Protein AF-A0A117KY44-F1 (afdb_monomer)

Structure (mmCIF, N/CA/C/O backbone):
data_AF-A0A117KY44-F1
#
_entry.id   AF-A0A117KY44-F1
#
loop_
_atom_site.group_PDB
_atom_site.id
_atom_site.type_symbol
_atom_site.label_atom_id
_atom_site.label_alt_id
_atom_site.label_comp_id
_atom_site.label_asym_id
_atom_site.label_entity_id
_atom_site.label_seq_id
_atom_site.pdbx_PDB_ins_code
_atom_site.Cartn_x
_atom_site.Cartn_y
_atom_site.Cartn_z
_atom_site.occupancy
_atom_site.B_iso_or_equiv
_atom_site.auth_seq_id
_atom_site.auth_comp_id
_atom_site.auth_asym_id
_atom_site.auth_atom_id
_atom_site.pdbx_PDB_model_num
ATOM 1 N N . MET A 1 1 ? 24.639 3.655 -3.003 1.00 47.03 1 MET A N 1
ATOM 2 C CA . MET A 1 1 ? 24.615 2.178 -3.002 1.00 47.03 1 MET A CA 1
ATOM 3 C C . MET A 1 1 ? 23.186 1.784 -3.297 1.00 47.03 1 MET A C 1
ATOM 5 O O . MET A 1 1 ? 22.311 2.396 -2.697 1.00 47.03 1 MET A O 1
ATOM 9 N N . GLU A 1 2 ? 22.939 0.865 -4.227 1.00 56.50 2 GLU A N 1
ATOM 10 C CA . GLU A 1 2 ? 21.583 0.330 -4.393 1.00 56.50 2 GLU A CA 1
ATOM 11 C C . GLU A 1 2 ? 21.300 -0.649 -3.240 1.00 56.50 2 GLU A C 1
ATOM 13 O O . GLU A 1 2 ? 22.146 -1.510 -2.981 1.00 56.50 2 GLU A O 1
ATOM 18 N N . PRO A 1 3 ? 20.184 -0.500 -2.504 1.00 66.62 3 PRO A N 1
ATOM 19 C CA . PRO A 1 3 ? 19.824 -1.422 -1.431 1.00 66.62 3 PRO A CA 1
ATOM 20 C C . PRO A 1 3 ? 19.467 -2.798 -2.006 1.00 66.62 3 PRO A C 1
ATOM 22 O O . PRO A 1 3 ? 18.830 -2.906 -3.055 1.00 66.62 3 PRO A O 1
ATOM 25 N N . GLY A 1 4 ? 19.865 -3.869 -1.318 1.00 83.19 4 GLY A N 1
ATOM 26 C CA . GLY A 1 4 ? 19.580 -5.226 -1.785 1.00 83.19 4 GLY A CA 1
ATOM 27 C C . GLY A 1 4 ? 18.085 -5.548 -1.696 1.00 83.19 4 GLY A C 1
ATOM 28 O O . GLY A 1 4 ? 17.456 -5.254 -0.684 1.00 83.19 4 GLY A O 1
ATOM 29 N N . LEU A 1 5 ? 17.511 -6.225 -2.698 1.00 87.38 5 LEU A N 1
ATOM 30 C CA . LEU A 1 5 ? 16.075 -6.567 -2.707 1.00 87.38 5 LEU A CA 1
ATOM 31 C C . LEU A 1 5 ? 15.620 -7.274 -1.415 1.00 87.38 5 LEU A C 1
ATOM 33 O O . LEU A 1 5 ? 14.616 -6.894 -0.827 1.00 87.38 5 LEU A O 1
ATOM 37 N N . LYS A 1 6 ? 16.417 -8.226 -0.905 1.00 90.00 6 LYS A N 1
ATOM 38 C CA . LYS A 1 6 ? 16.145 -8.921 0.369 1.00 90.00 6 LYS A CA 1
ATOM 39 C C . LYS A 1 6 ? 16.150 -7.993 1.588 1.00 90.00 6 LYS A C 1
ATOM 41 O O . LYS A 1 6 ? 15.456 -8.276 2.562 1.00 90.00 6 LYS A O 1
ATOM 46 N N . GLU A 1 7 ? 16.948 -6.930 1.556 1.00 90.50 7 GLU A N 1
ATOM 47 C CA . GLU A 1 7 ? 17.013 -5.921 2.613 1.00 90.50 7 GLU A CA 1
ATOM 48 C C . GLU A 1 7 ? 15.749 -5.057 2.590 1.00 90.50 7 GLU A C 1
ATOM 50 O O . GLU A 1 7 ? 15.116 -4.898 3.631 1.00 90.50 7 GLU A O 1
ATOM 55 N N . ILE A 1 8 ? 15.316 -4.612 1.401 1.00 91.44 8 ILE A N 1
ATOM 56 C CA . ILE A 1 8 ? 14.034 -3.916 1.201 1.00 91.44 8 ILE A CA 1
ATOM 57 C C . ILE A 1 8 ? 12.883 -4.772 1.744 1.00 91.44 8 ILE A C 1
ATOM 59 O O . ILE A 1 8 ? 12.105 -4.279 2.559 1.00 91.44 8 ILE A O 1
ATOM 63 N N . THR A 1 9 ? 12.805 -6.060 1.379 1.00 94.25 9 THR A N 1
ATOM 64 C CA . THR A 1 9 ? 11.768 -6.985 1.876 1.00 94.25 9 THR A CA 1
ATOM 65 C C . THR A 1 9 ? 11.724 -7.029 3.410 1.00 94.25 9 THR A C 1
ATOM 67 O O . THR A 1 9 ? 10.647 -6.950 4.004 1.00 94.25 9 THR A O 1
ATOM 70 N N . HIS A 1 10 ? 12.884 -7.116 4.076 1.00 94.00 10 HIS A N 1
ATOM 71 C CA . HIS A 1 10 ? 12.958 -7.144 5.542 1.00 94.00 10 HIS A CA 1
ATOM 72 C C . HIS A 1 10 ? 12.595 -5.799 6.181 1.00 94.00 10 HIS A C 1
ATOM 74 O O . HIS A 1 10 ? 11.832 -5.785 7.147 1.00 94.00 10 HIS A O 1
ATOM 80 N N . GLN A 1 11 ? 13.095 -4.682 5.640 1.00 93.88 11 GLN A N 1
ATOM 81 C CA . GLN A 1 11 ? 12.781 -3.333 6.123 1.00 93.88 11 GLN A CA 1
ATOM 82 C C . GLN A 1 11 ? 11.280 -3.046 6.011 1.00 93.88 11 GLN A C 1
ATOM 84 O O . GLN A 1 11 ? 10.662 -2.649 6.996 1.00 93.88 11 GLN A O 1
ATOM 89 N N . VAL A 1 12 ? 10.679 -3.321 4.848 1.00 95.62 12 VAL A N 1
ATOM 90 C CA . VAL A 1 12 ? 9.238 -3.159 4.598 1.00 95.62 12 VAL A CA 1
ATOM 91 C C . VAL A 1 12 ? 8.413 -4.030 5.546 1.00 95.62 12 VAL A C 1
ATOM 93 O O . VAL A 1 12 ? 7.453 -3.540 6.135 1.00 95.62 12 VAL A O 1
ATOM 96 N N . ALA A 1 13 ? 8.796 -5.295 5.752 1.00 96.00 13 ALA A N 1
ATOM 97 C CA . ALA A 1 13 ? 8.089 -6.180 6.676 1.00 96.00 13 ALA A CA 1
ATOM 98 C C . ALA A 1 13 ? 8.195 -5.716 8.142 1.00 96.00 13 ALA A C 1
ATOM 100 O O . ALA A 1 13 ? 7.232 -5.847 8.895 1.00 96.00 13 ALA A O 1
ATOM 101 N N . GLY A 1 14 ? 9.349 -5.190 8.570 1.00 95.75 14 GLY A N 1
ATOM 102 C CA . GLY A 1 14 ? 9.534 -4.616 9.909 1.00 95.75 14 GLY A CA 1
ATOM 103 C C . GLY A 1 14 ? 8.664 -3.376 10.122 1.00 95.75 14 GLY A C 1
ATOM 104 O O . GLY A 1 14 ? 7.847 -3.347 11.037 1.00 95.75 14 GLY A O 1
ATOM 105 N N . VAL A 1 15 ? 8.760 -2.418 9.199 1.00 96.00 15 VAL A N 1
ATOM 106 C CA . VAL A 1 15 ? 7.936 -1.199 9.137 1.00 96.00 15 VAL A CA 1
ATOM 107 C C . VAL A 1 15 ? 6.436 -1.502 9.161 1.00 96.00 15 VAL A C 1
ATOM 109 O O . VAL A 1 15 ? 5.671 -0.832 9.855 1.00 96.00 15 VAL A O 1
ATOM 112 N N . ALA A 1 16 ? 5.997 -2.506 8.399 1.00 96.12 16 ALA A N 1
ATOM 113 C CA . ALA A 1 16 ? 4.594 -2.885 8.338 1.00 96.12 16 ALA A CA 1
ATOM 114 C C . ALA A 1 16 ? 4.110 -3.476 9.672 1.00 96.12 16 ALA A C 1
ATOM 116 O O . ALA A 1 16 ? 3.030 -3.100 10.122 1.00 96.12 16 ALA A O 1
ATOM 117 N N . ARG A 1 17 ? 4.904 -4.328 10.341 1.00 95.94 17 ARG A N 1
ATOM 118 C CA . ARG A 1 17 ? 4.582 -4.822 11.695 1.00 95.94 17 ARG A CA 1
ATOM 119 C C . ARG A 1 17 ? 4.490 -3.686 12.706 1.00 95.94 17 ARG A C 1
ATOM 121 O O . ARG A 1 17 ? 3.468 -3.569 13.372 1.00 95.94 17 ARG A O 1
ATOM 128 N N . GLU A 1 18 ? 5.498 -2.815 12.750 1.00 95.75 18 GLU A N 1
ATOM 129 C CA . GLU A 1 18 ? 5.538 -1.656 13.651 1.00 95.75 18 GLU A CA 1
ATOM 130 C C . GLU A 1 18 ? 4.279 -0.782 13.488 1.00 95.75 18 GLU A C 1
ATOM 132 O O . GLU A 1 18 ? 3.614 -0.435 14.465 1.00 95.75 18 GLU A O 1
ATOM 137 N N . LEU A 1 19 ? 3.879 -0.492 12.243 1.00 95.69 19 LEU A N 1
ATOM 138 C CA . LEU A 1 19 ? 2.642 0.236 11.963 1.00 95.69 19 LEU A CA 1
ATOM 139 C C . LEU A 1 19 ? 1.389 -0.525 12.427 1.00 95.69 19 LEU A C 1
ATOM 141 O O . LEU A 1 19 ? 0.490 0.092 12.995 1.00 95.69 19 LEU A O 1
ATOM 145 N N . LEU A 1 20 ? 1.298 -1.833 12.178 1.00 94.44 20 LEU A N 1
ATOM 146 C CA . LEU A 1 20 ? 0.133 -2.646 12.548 1.00 94.44 20 LEU A CA 1
ATOM 147 C C . LEU A 1 20 ? -0.041 -2.743 14.072 1.00 94.44 20 LEU A C 1
ATOM 149 O O . LEU A 1 20 ? -1.165 -2.604 14.565 1.00 94.44 20 LEU A O 1
ATOM 153 N N . GLU A 1 21 ? 1.063 -2.887 14.807 1.00 93.62 21 GLU A N 1
ATOM 154 C CA . GLU A 1 21 ? 1.111 -2.882 16.271 1.00 93.62 21 GLU A CA 1
ATOM 155 C C . GLU A 1 21 ? 0.703 -1.514 16.840 1.00 93.62 21 GLU A C 1
ATOM 157 O O . GLU A 1 21 ? -0.255 -1.421 17.612 1.00 93.62 21 GLU A O 1
ATOM 162 N N . VAL A 1 22 ? 1.349 -0.424 16.401 1.00 92.62 22 VAL A N 1
ATOM 163 C CA . VAL A 1 22 ? 1.058 0.949 16.870 1.00 92.62 22 VAL A CA 1
ATOM 164 C C . VAL A 1 22 ? -0.352 1.416 16.478 1.00 92.62 22 VAL A C 1
ATOM 166 O O . VAL A 1 22 ? -0.942 2.284 17.133 1.00 92.62 22 VAL A O 1
ATOM 169 N N . ALA A 1 23 ? -0.922 0.855 15.411 1.00 90.81 23 ALA A N 1
ATOM 170 C CA . ALA A 1 23 ? -2.292 1.125 14.996 1.00 90.81 23 ALA A CA 1
ATOM 171 C C . ALA A 1 23 ? -3.358 0.290 15.732 1.00 90.81 23 ALA A C 1
ATOM 173 O O . ALA A 1 23 ? -4.544 0.543 15.509 1.00 90.81 23 ALA A O 1
ATOM 174 N N . GLU A 1 24 ? -2.970 -0.655 16.600 1.00 91.44 24 GLU A N 1
ATOM 175 C CA . GLU A 1 24 ? -3.868 -1.626 17.251 1.00 91.44 24 GLU A CA 1
ATOM 176 C C . GLU A 1 24 ? -4.769 -2.349 16.208 1.00 91.44 24 GLU A C 1
ATOM 178 O O . GLU A 1 24 ? -5.972 -2.552 16.432 1.00 91.44 24 GLU A O 1
ATOM 183 N N . LEU A 1 25 ? -4.229 -2.672 15.017 1.00 91.00 25 LEU A N 1
ATOM 184 C CA . LEU A 1 25 ? -5.043 -3.157 13.895 1.00 91.00 25 LEU A CA 1
ATOM 185 C C . LEU A 1 25 ? -5.569 -4.576 14.156 1.00 91.00 25 LEU A C 1
ATOM 187 O O . LEU A 1 25 ? -4.822 -5.503 14.450 1.00 91.00 25 LEU A O 1
ATOM 191 N N . ARG A 1 26 ? -6.890 -4.742 14.040 1.00 91.38 26 ARG A N 1
ATOM 192 C CA . ARG A 1 26 ? -7.572 -6.030 14.240 1.00 91.38 26 ARG A CA 1
ATOM 193 C C . ARG A 1 26 ? -7.636 -6.839 12.936 1.00 91.38 26 ARG A C 1
ATOM 195 O O . ARG A 1 26 ? -7.708 -6.217 11.873 1.00 91.38 26 ARG A O 1
ATOM 202 N N . PRO A 1 27 ? -7.749 -8.177 13.009 1.00 95.25 27 PRO A N 1
ATOM 203 C CA . PRO A 1 27 ? -8.056 -9.019 11.856 1.00 95.25 27 PRO A CA 1
ATOM 204 C C . PRO A 1 27 ? -9.237 -8.501 11.020 1.00 95.25 27 PRO A C 1
ATOM 206 O O . PRO A 1 27 ? -10.193 -7.922 11.546 1.00 95.25 27 PRO A O 1
ATOM 209 N N . GLY A 1 28 ? -9.151 -8.681 9.702 1.00 94.19 28 GLY A N 1
ATOM 210 C CA . GLY A 1 28 ? -10.140 -8.222 8.723 1.00 94.19 28 GLY A CA 1
ATOM 211 C C . GLY A 1 28 ? -10.153 -6.709 8.467 1.00 94.19 28 GLY A C 1
ATOM 212 O O . GLY A 1 28 ? -11.000 -6.228 7.712 1.00 94.19 28 GLY A O 1
ATOM 213 N N . ARG A 1 29 ? -9.253 -5.920 9.072 1.00 96.19 29 ARG A N 1
ATOM 214 C CA . ARG A 1 29 ? -9.075 -4.488 8.759 1.00 96.19 29 ARG A CA 1
ATOM 215 C C . ARG A 1 29 ? -8.218 -4.306 7.506 1.00 96.19 29 ARG A C 1
ATOM 217 O O . ARG A 1 29 ? -7.427 -5.172 7.169 1.00 96.19 29 ARG A O 1
ATOM 224 N N . ILE A 1 30 ? -8.385 -3.173 6.824 1.00 97.19 30 ILE A N 1
ATOM 225 C CA . ILE A 1 30 ? -7.606 -2.815 5.624 1.00 97.19 30 ILE A CA 1
ATOM 226 C C . ILE A 1 30 ? -6.401 -1.929 5.979 1.00 97.19 30 ILE A C 1
ATOM 228 O O . ILE A 1 30 ? -6.585 -0.874 6.603 1.00 97.19 30 ILE A O 1
ATOM 232 N N . LEU A 1 31 ? -5.220 -2.331 5.503 1.00 97.69 31 LEU A N 1
ATOM 233 C CA . LEU A 1 31 ? -3.991 -1.543 5.378 1.00 97.69 31 LEU A CA 1
ATOM 234 C C . LEU A 1 31 ? -3.833 -1.095 3.913 1.00 97.69 31 LEU A C 1
ATOM 236 O O . LEU A 1 31 ? -3.744 -1.939 3.023 1.00 97.69 31 LEU A O 1
ATOM 240 N N . VAL A 1 32 ? 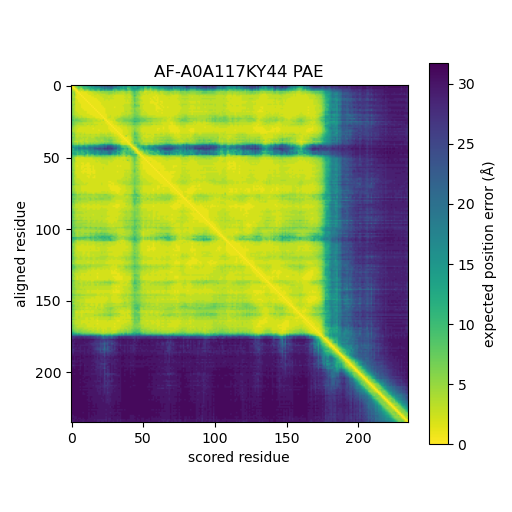-3.777 0.215 3.657 1.00 97.94 32 VAL A N 1
ATOM 241 C CA . VAL A 1 32 ? -3.487 0.755 2.313 1.00 97.94 32 VAL A CA 1
ATOM 242 C C . VAL A 1 32 ? -2.004 1.060 2.145 1.00 97.94 32 VAL A C 1
ATOM 244 O O . VAL A 1 32 ? -1.386 1.612 3.052 1.00 97.94 32 VAL A O 1
ATOM 247 N N . VAL A 1 33 ? -1.424 0.734 0.991 1.00 97.69 33 VAL A N 1
ATOM 248 C CA . VAL A 1 33 ? -0.023 1.040 0.697 1.00 97.69 33 VAL A CA 1
ATOM 249 C C . VAL A 1 33 ? 0.130 1.719 -0.654 1.00 97.69 33 VAL A C 1
ATOM 251 O O . VAL A 1 33 ? -0.297 1.190 -1.678 1.00 97.69 33 VAL A O 1
ATOM 254 N N . GLY A 1 34 ? 0.775 2.883 -0.643 1.00 96.50 34 GLY A N 1
ATOM 255 C CA . GLY A 1 34 ? 1.277 3.571 -1.827 1.00 96.50 34 GLY A CA 1
ATOM 256 C C . GLY A 1 34 ? 2.800 3.474 -1.869 1.00 96.50 34 GLY A C 1
ATOM 257 O O . GLY A 1 34 ? 3.458 3.548 -0.831 1.00 96.50 34 GLY A O 1
ATOM 258 N N . CYS A 1 35 ? 3.378 3.254 -3.050 1.00 94.50 35 CYS A N 1
ATOM 259 C CA . CYS A 1 35 ? 4.824 3.102 -3.196 1.00 94.50 35 CYS A CA 1
ATOM 260 C C . CYS A 1 35 ? 5.320 3.596 -4.555 1.00 94.50 35 CYS A C 1
ATOM 262 O O . CYS A 1 35 ? 4.832 3.159 -5.598 1.00 94.50 35 CYS A O 1
ATOM 264 N N . SER A 1 36 ? 6.358 4.431 -4.537 1.00 91.25 36 SER A N 1
ATOM 265 C CA . SER A 1 36 ? 7.123 4.822 -5.717 1.00 91.25 36 SER A CA 1
ATOM 266 C C . SER A 1 36 ? 8.476 4.111 -5.736 1.00 91.25 36 SER A C 1
ATOM 268 O O . SER A 1 36 ? 9.411 4.466 -5.018 1.00 91.25 36 SER A O 1
ATOM 270 N N . THR A 1 37 ? 8.609 3.089 -6.583 1.00 88.81 37 THR A N 1
ATOM 271 C CA . THR A 1 37 ? 9.855 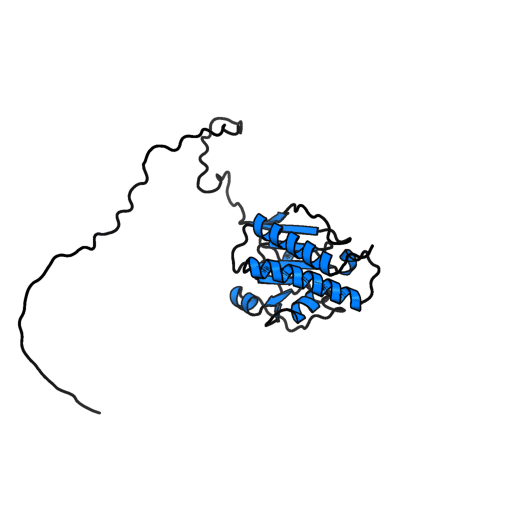2.311 -6.709 1.00 88.81 37 THR A CA 1
ATOM 272 C C . THR A 1 37 ? 11.020 3.127 -7.279 1.00 88.81 37 THR A C 1
ATOM 274 O O . THR A 1 37 ? 12.174 2.787 -7.039 1.00 88.81 37 THR A O 1
ATOM 277 N N . SER A 1 38 ? 10.749 4.216 -8.008 1.00 84.94 38 SER A N 1
ATOM 278 C CA . SER A 1 38 ? 11.788 5.148 -8.471 1.00 84.94 38 SER A CA 1
ATOM 279 C C . SER A 1 38 ? 12.349 6.022 -7.346 1.00 84.94 38 SER A C 1
ATOM 281 O O . SER A 1 38 ? 13.529 6.366 -7.399 1.00 84.94 38 SER A O 1
ATOM 283 N N . GLU A 1 39 ? 11.544 6.335 -6.324 1.00 84.88 39 GLU A N 1
ATOM 284 C CA . GLU A 1 39 ? 12.006 7.045 -5.121 1.00 84.88 39 GLU A CA 1
ATOM 285 C C . GLU A 1 39 ? 12.877 6.136 -4.250 1.00 84.88 39 GLU A C 1
ATOM 287 O O . GLU A 1 39 ? 13.929 6.567 -3.791 1.00 84.88 39 GLU A O 1
ATOM 292 N N . ILE A 1 40 ? 12.510 4.853 -4.085 1.00 84.25 40 ILE A N 1
ATOM 293 C CA . ILE A 1 40 ? 13.321 3.881 -3.317 1.00 84.25 40 ILE A CA 1
ATOM 294 C C . ILE A 1 40 ? 14.747 3.805 -3.886 1.00 84.25 40 ILE A C 1
ATOM 296 O O . ILE A 1 40 ? 15.720 3.737 -3.133 1.00 84.25 40 ILE A O 1
ATOM 300 N N . ALA A 1 41 ? 14.863 3.877 -5.213 1.00 80.12 41 ALA A N 1
ATOM 301 C CA . ALA A 1 41 ? 16.112 3.792 -5.957 1.00 80.12 41 ALA A CA 1
ATOM 302 C C . ALA A 1 41 ? 16.887 5.111 -6.136 1.00 80.12 41 ALA A C 1
ATOM 304 O O . ALA A 1 41 ? 18.033 5.076 -6.580 1.00 80.12 41 ALA A O 1
ATOM 305 N N . GLY A 1 42 ? 16.290 6.276 -5.865 1.00 75.31 42 GLY A N 1
ATOM 306 C CA . GLY A 1 42 ? 16.929 7.570 -6.141 1.00 75.31 42 GLY A CA 1
ATOM 307 C C . GLY A 1 42 ? 17.037 7.922 -7.638 1.00 75.31 42 GLY A C 1
ATOM 308 O O . GLY A 1 42 ? 18.076 8.392 -8.100 1.00 75.31 42 GLY A O 1
ATOM 309 N N . HIS A 1 43 ? 15.956 7.713 -8.398 1.00 61.09 43 HIS A N 1
ATOM 310 C CA . HIS A 1 43 ? 15.731 8.224 -9.766 1.00 61.09 43 HIS A CA 1
ATOM 311 C C . HIS A 1 43 ? 16.629 7.708 -10.919 1.00 61.09 43 HIS A C 1
ATOM 313 O O . HIS A 1 43 ? 16.588 8.288 -12.006 1.00 61.09 43 HIS A O 1
ATOM 319 N N . LYS A 1 44 ? 17.419 6.633 -10.761 1.00 51.59 44 LYS A N 1
ATOM 320 C CA . LYS A 1 44 ? 18.288 6.102 -11.843 1.00 51.59 44 LYS A CA 1
ATOM 321 C C . LYS A 1 44 ? 18.160 4.593 -12.090 1.00 51.59 44 LYS A C 1
ATOM 323 O O . LYS A 1 44 ? 19.158 3.883 -12.079 1.00 51.59 44 LYS A O 1
ATOM 328 N N . ILE A 1 45 ? 16.949 4.100 -12.352 1.00 55.19 45 ILE A N 1
ATOM 329 C CA . ILE A 1 45 ? 16.702 2.665 -12.577 1.00 55.19 45 ILE A CA 1
ATOM 330 C C . ILE A 1 45 ? 15.817 2.400 -13.809 1.00 55.19 45 ILE A C 1
ATOM 332 O O . ILE A 1 45 ? 14.933 3.187 -14.141 1.00 55.19 45 ILE A O 1
ATOM 336 N N . GLY A 1 46 ? 16.086 1.284 -14.499 1.00 59.09 46 GLY A N 1
ATOM 337 C CA . GLY A 1 46 ? 15.319 0.794 -15.649 1.00 59.09 46 GLY A CA 1
ATOM 338 C C . GLY A 1 46 ? 14.070 -0.021 -15.274 1.00 59.09 46 GLY A C 1
ATOM 3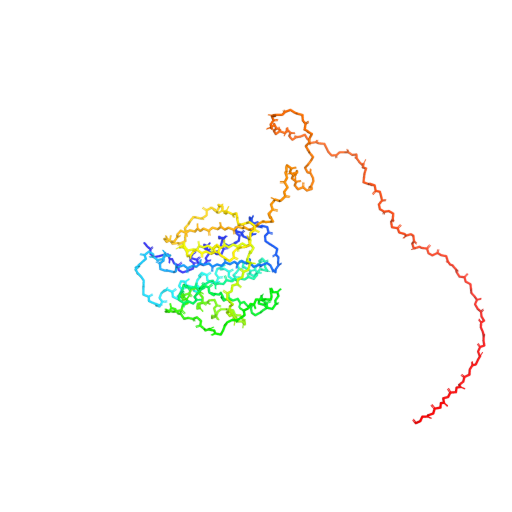39 O O . GLY A 1 46 ? 13.872 -0.423 -14.131 1.00 59.09 46 GLY A O 1
ATOM 340 N N . THR A 1 47 ? 13.215 -0.289 -16.264 1.00 59.12 47 THR A N 1
ATOM 341 C CA . THR A 1 47 ? 11.858 -0.842 -16.065 1.00 59.12 47 THR A CA 1
ATOM 342 C C . THR A 1 47 ? 11.801 -2.265 -15.493 1.00 59.12 47 THR A C 1
ATOM 344 O O . THR A 1 47 ? 10.779 -2.647 -14.933 1.00 59.12 47 THR A O 1
ATOM 347 N N . SER A 1 48 ? 12.852 -3.075 -15.645 1.00 59.44 48 SER A N 1
ATOM 348 C CA . SER A 1 48 ? 12.911 -4.426 -15.065 1.00 59.44 48 SER A CA 1
ATOM 349 C C . SER A 1 48 ? 13.143 -4.369 -13.556 1.00 59.44 48 SER A C 1
ATOM 351 O O . SER A 1 48 ? 12.351 -4.895 -12.778 1.00 59.44 48 SER A O 1
ATOM 353 N N . SER A 1 49 ? 14.176 -3.641 -13.137 1.00 71.94 49 SER A N 1
ATOM 354 C CA . SER A 1 49 ? 14.565 -3.487 -11.735 1.00 71.94 49 SER A CA 1
ATOM 355 C C . SER A 1 49 ? 13.521 -2.742 -10.893 1.00 71.94 49 SER A C 1
ATOM 357 O O . SER A 1 49 ? 13.458 -2.954 -9.682 1.00 71.94 49 SER A O 1
ATOM 359 N N . SER A 1 50 ? 12.648 -1.927 -11.500 1.00 81.12 50 SER A N 1
ATOM 360 C CA . SER A 1 50 ? 11.501 -1.354 -10.785 1.00 81.12 50 SER A CA 1
ATOM 361 C C . SER A 1 50 ? 10.439 -2.395 -10.412 1.00 81.12 50 SER A C 1
ATOM 363 O O . SER A 1 50 ? 9.907 -2.322 -9.305 1.00 81.12 50 SER A O 1
ATOM 365 N N . LEU A 1 51 ? 10.165 -3.387 -11.270 1.00 87.69 51 LEU A N 1
ATOM 366 C CA . LEU A 1 51 ? 9.231 -4.476 -10.959 1.00 87.69 51 LEU A CA 1
ATOM 367 C C . LEU A 1 51 ? 9.770 -5.384 -9.849 1.00 87.69 51 LEU A C 1
ATOM 369 O O . LEU A 1 51 ? 9.020 -5.733 -8.941 1.00 87.69 51 LEU A O 1
ATOM 373 N N . ASP A 1 52 ? 11.064 -5.706 -9.866 1.00 90.25 52 ASP A N 1
ATOM 374 C CA . ASP A 1 52 ? 11.671 -6.551 -8.831 1.00 90.25 52 ASP A CA 1
ATOM 375 C C . ASP A 1 52 ? 11.696 -5.862 -7.453 1.00 90.25 52 ASP A C 1
ATOM 377 O O . ASP A 1 52 ? 11.427 -6.507 -6.438 1.00 90.25 52 ASP A O 1
ATOM 381 N N . MET A 1 53 ? 11.895 -4.536 -7.398 1.00 90.44 53 MET A N 1
ATOM 382 C CA . MET A 1 53 ? 11.650 -3.760 -6.171 1.00 90.44 53 MET A CA 1
ATOM 383 C C . MET A 1 53 ? 10.173 -3.774 -5.762 1.00 90.44 53 MET A C 1
ATOM 385 O O . MET A 1 53 ? 9.876 -3.919 -4.579 1.00 90.44 53 MET A O 1
ATOM 389 N N . GLY A 1 54 ? 9.241 -3.658 -6.716 1.00 92.25 54 GLY A N 1
ATOM 390 C CA . GLY A 1 54 ? 7.804 -3.775 -6.448 1.00 92.25 54 GLY A CA 1
ATOM 391 C C . GLY A 1 54 ? 7.447 -5.112 -5.794 1.00 92.25 54 GLY A C 1
ATOM 392 O O . GLY A 1 54 ? 6.752 -5.131 -4.781 1.00 92.25 54 GLY A O 1
ATOM 393 N N . ARG A 1 55 ? 7.998 -6.216 -6.311 1.00 94.69 55 ARG A N 1
ATOM 394 C CA . ARG A 1 55 ? 7.849 -7.569 -5.752 1.00 94.69 55 ARG A CA 1
ATOM 395 C C . ARG A 1 55 ? 8.448 -7.687 -4.351 1.00 94.69 55 ARG A C 1
ATOM 397 O O . ARG A 1 55 ? 7.762 -8.177 -3.463 1.00 94.69 55 ARG A O 1
ATOM 404 N N . ALA A 1 56 ? 9.659 -7.173 -4.122 1.00 94.31 56 ALA A N 1
ATOM 405 C CA . ALA A 1 56 ? 10.293 -7.167 -2.798 1.00 94.31 56 ALA A CA 1
ATOM 406 C C . ALA A 1 56 ? 9.469 -6.394 -1.745 1.00 94.31 56 ALA A C 1
ATOM 408 O O . ALA A 1 56 ? 9.309 -6.847 -0.609 1.00 94.31 56 ALA A O 1
ATOM 409 N N . VAL A 1 57 ? 8.891 -5.249 -2.130 1.00 95.19 57 VAL A N 1
ATOM 410 C CA . VAL A 1 57 ? 7.974 -4.480 -1.274 1.00 95.19 57 VAL A CA 1
ATOM 411 C C . VAL A 1 57 ? 6.696 -5.282 -0.998 1.00 95.19 57 VAL A C 1
ATOM 413 O O . VAL A 1 57 ? 6.325 -5.445 0.162 1.00 95.19 57 VAL A O 1
ATOM 416 N N . VAL A 1 58 ? 6.044 -5.833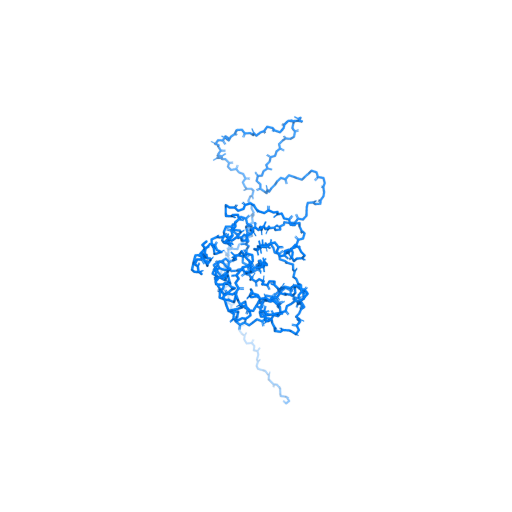 -2.027 1.00 96.62 58 VAL A N 1
ATOM 417 C CA . VAL A 1 58 ? 4.808 -6.627 -1.875 1.00 96.62 58 VAL A CA 1
ATOM 418 C C . VAL A 1 58 ? 5.025 -7.878 -1.019 1.00 96.62 58 VAL A C 1
ATOM 420 O O . VAL A 1 58 ? 4.198 -8.150 -0.155 1.00 96.62 58 VAL A O 1
ATOM 423 N N . GLU A 1 59 ? 6.141 -8.593 -1.176 1.00 96.38 59 GLU A N 1
ATOM 424 C CA . GLU A 1 59 ? 6.507 -9.748 -0.342 1.00 96.38 59 GLU A CA 1
ATOM 425 C C . GLU A 1 59 ? 6.609 -9.358 1.144 1.00 96.38 59 GLU A C 1
ATOM 427 O O . GLU A 1 59 ? 6.032 -10.020 2.012 1.00 96.38 59 GLU A O 1
ATOM 432 N N . GLY A 1 60 ? 7.289 -8.244 1.445 1.00 95.75 60 GLY A N 1
ATOM 433 C CA . GLY A 1 60 ? 7.427 -7.742 2.812 1.00 95.75 60 GLY A CA 1
ATOM 434 C C . GLY A 1 60 ? 6.088 -7.329 3.435 1.00 95.75 60 GLY A C 1
ATOM 435 O O . GLY A 1 60 ? 5.818 -7.645 4.597 1.00 95.75 60 GLY A O 1
ATOM 436 N N . LEU A 1 61 ? 5.229 -6.672 2.649 1.00 96.50 61 LEU A N 1
ATOM 437 C CA . LEU A 1 61 ? 3.883 -6.263 3.061 1.00 96.50 61 LEU A CA 1
ATOM 438 C C . LEU A 1 61 ? 2.959 -7.459 3.288 1.00 96.50 61 LEU A C 1
ATOM 440 O O . LEU A 1 61 ? 2.303 -7.519 4.324 1.00 96.50 61 LEU A O 1
ATOM 444 N N . LEU A 1 62 ? 2.919 -8.411 2.349 1.00 95.69 62 LEU A N 1
ATOM 445 C CA . LEU A 1 62 ? 2.099 -9.619 2.447 1.00 95.69 62 LEU A CA 1
ATOM 446 C C . LEU A 1 62 ? 2.462 -10.425 3.689 1.00 95.69 62 LEU A C 1
ATOM 448 O O . LEU A 1 62 ? 1.567 -10.828 4.423 1.00 95.69 62 LEU A O 1
ATOM 452 N N . LYS A 1 63 ? 3.758 -10.579 3.987 1.00 95.62 63 LYS A N 1
ATOM 453 C CA . LYS A 1 63 ? 4.209 -11.276 5.195 1.00 95.62 63 LYS A CA 1
ATOM 454 C C . LYS A 1 63 ? 3.629 -10.653 6.473 1.00 95.62 63 LYS A C 1
ATOM 456 O O . LYS A 1 63 ? 3.014 -11.358 7.268 1.00 95.62 63 LYS A O 1
ATOM 461 N N . ALA A 1 64 ? 3.771 -9.338 6.653 1.00 95.44 64 ALA A N 1
ATOM 462 C CA . ALA A 1 64 ? 3.225 -8.644 7.823 1.00 95.44 64 ALA A CA 1
ATOM 463 C C . ALA A 1 64 ? 1.681 -8.634 7.843 1.00 95.44 64 ALA A C 1
ATOM 465 O O . ALA A 1 64 ? 1.068 -8.797 8.898 1.00 95.44 64 ALA A O 1
ATOM 466 N N . ALA A 1 65 ? 1.043 -8.487 6.678 1.00 94.69 65 ALA A N 1
ATOM 467 C CA . ALA A 1 65 ? -0.411 -8.475 6.550 1.00 94.69 65 ALA A CA 1
ATOM 468 C C . ALA A 1 65 ? -1.042 -9.839 6.882 1.00 94.69 65 ALA A C 1
ATOM 470 O O . ALA A 1 65 ? -2.046 -9.891 7.591 1.00 94.69 65 ALA A O 1
ATOM 471 N N . SER A 1 66 ? -0.434 -10.941 6.428 1.00 94.19 66 SER A N 1
ATOM 472 C CA . SER A 1 66 ? -0.866 -12.306 6.748 1.00 94.19 66 SER A CA 1
ATOM 473 C C . SER A 1 66 ? -0.697 -12.631 8.233 1.00 94.19 66 SER A C 1
ATOM 475 O O . SER A 1 66 ? -1.610 -13.196 8.829 1.00 94.19 66 SER A O 1
ATOM 477 N N . GLU A 1 67 ? 0.425 -12.234 8.845 1.00 94.00 67 GLU A N 1
ATOM 478 C CA . GLU A 1 67 ? 0.682 -12.420 10.283 1.00 94.00 67 GLU A CA 1
ATOM 479 C C . GLU A 1 67 ? -0.371 -11.705 11.157 1.00 94.00 67 GLU A C 1
ATOM 481 O O . GLU A 1 67 ? -0.846 -12.279 12.135 1.00 94.00 67 GLU A O 1
ATOM 486 N N . ALA A 1 68 ? -0.802 -10.495 10.775 1.00 93.44 68 ALA A N 1
ATOM 487 C CA . ALA A 1 68 ? -1.854 -9.739 11.469 1.00 93.44 68 ALA A CA 1
ATOM 488 C C . ALA A 1 68 ? -3.292 -10.037 10.981 1.00 93.44 68 ALA A C 1
ATOM 490 O O . ALA A 1 68 ? -4.254 -9.466 11.501 1.00 93.44 68 ALA A O 1
ATOM 491 N N . GLN A 1 69 ? -3.455 -10.910 9.979 1.00 95.75 69 GLN A N 1
ATOM 492 C CA . GLN A 1 69 ? -4.731 -11.240 9.327 1.00 95.75 69 GLN A CA 1
ATOM 493 C C . GLN A 1 69 ? -5.500 -10.009 8.795 1.00 95.75 69 GLN A C 1
ATOM 495 O O . GLN A 1 69 ? -6.726 -9.918 8.915 1.00 95.75 69 GLN A O 1
ATOM 500 N N . VAL A 1 70 ? -4.784 -9.041 8.221 1.00 96.56 70 VAL A N 1
ATOM 501 C CA . VAL A 1 70 ? -5.343 -7.801 7.651 1.00 96.56 70 VAL A CA 1
ATOM 502 C C . VAL A 1 70 ? -5.349 -7.846 6.124 1.00 96.56 70 VAL A C 1
ATOM 504 O O . VAL A 1 70 ? -4.485 -8.456 5.499 1.00 96.56 70 VAL A O 1
ATOM 507 N N . TYR A 1 71 ? -6.313 -7.166 5.508 1.00 97.31 71 TYR A N 1
ATOM 508 C CA . TYR A 1 71 ? -6.367 -7.016 4.058 1.00 97.31 71 TYR A CA 1
ATOM 509 C C . TYR A 1 71 ? -5.372 -5.951 3.596 1.00 97.31 71 TYR A C 1
ATOM 511 O O . TYR A 1 71 ? -5.385 -4.821 4.091 1.00 97.31 71 TYR A O 1
ATOM 519 N N . LEU A 1 72 ? -4.540 -6.301 2.618 1.00 97.62 72 LEU A N 1
ATOM 520 C CA . LEU A 1 72 ? -3.635 -5.374 1.950 1.00 97.62 72 LEU A CA 1
ATOM 521 C C . LEU A 1 72 ? -4.335 -4.745 0.736 1.00 97.62 72 LEU A C 1
ATOM 523 O O . LEU A 1 72 ? -4.953 -5.450 -0.058 1.00 97.62 72 LEU A O 1
ATOM 527 N N . ALA A 1 73 ? -4.209 -3.428 0.584 1.00 97.69 73 ALA A N 1
ATOM 528 C CA . ALA A 1 73 ? -4.652 -2.699 -0.599 1.00 97.69 73 ALA A CA 1
ATOM 529 C C . ALA A 1 73 ? -3.476 -1.938 -1.219 1.00 97.69 73 ALA A C 1
ATOM 531 O O . ALA A 1 73 ? -2.961 -0.998 -0.614 1.00 97.69 73 ALA A O 1
ATOM 532 N N . ALA A 1 74 ? -3.048 -2.337 -2.416 1.00 97.50 74 ALA A N 1
ATOM 533 C CA . ALA A 1 74 ? -1.932 -1.714 -3.123 1.00 97.50 74 ALA A CA 1
ATOM 534 C C . ALA A 1 74 ? -2.443 -0.635 -4.085 1.00 97.50 74 ALA A C 1
ATOM 536 O O . ALA A 1 74 ? -3.172 -0.925 -5.033 1.00 97.50 74 ALA A O 1
ATOM 537 N N . GLN A 1 75 ? -2.064 0.617 -3.847 1.00 97.38 75 GLN A N 1
ATOM 538 C CA . GLN A 1 75 ? -2.497 1.757 -4.647 1.00 97.38 75 GLN A CA 1
ATOM 539 C C . GLN A 1 75 ? -1.761 1.807 -5.996 1.00 97.38 75 GLN A C 1
ATOM 541 O O . GLN A 1 75 ? -0.533 1.711 -6.049 1.00 97.38 75 GLN A O 1
ATOM 546 N N . CYS A 1 76 ? -2.501 2.022 -7.084 1.00 95.31 76 CYS A N 1
ATOM 547 C CA . CYS A 1 76 ? -1.931 2.337 -8.392 1.00 95.31 76 CYS A CA 1
ATOM 548 C C . CYS A 1 76 ? -1.412 3.785 -8.454 1.00 95.31 76 CYS A C 1
ATOM 550 O O . CYS A 1 76 ? -1.777 4.645 -7.644 1.00 95.31 76 CYS A O 1
ATOM 552 N N . CYS A 1 77 ? -0.594 4.084 -9.464 1.00 92.00 77 CYS A N 1
ATOM 553 C CA . CYS A 1 77 ? -0.268 5.465 -9.813 1.00 92.00 77 CYS A CA 1
ATOM 554 C C . CYS A 1 77 ? -1.475 6.228 -10.399 1.00 92.00 77 CYS A C 1
ATOM 556 O O . CYS A 1 77 ? -2.528 5.668 -10.724 1.00 92.00 77 CYS A O 1
ATOM 558 N N . GLU A 1 78 ? -1.305 7.538 -10.550 1.00 88.44 78 GLU A N 1
ATOM 559 C CA . GLU A 1 78 ? -2.279 8.482 -11.105 1.00 88.44 78 GLU A CA 1
ATOM 560 C C . GLU A 1 78 ? -2.813 8.107 -12.497 1.00 88.44 78 GLU A C 1
ATOM 562 O O . GLU A 1 78 ? -3.958 8.428 -12.799 1.00 88.44 78 GLU A O 1
ATOM 567 N N . HIS A 1 79 ? -2.053 7.358 -13.304 1.00 91.12 79 HIS A N 1
ATOM 568 C CA . HIS A 1 79 ? -2.500 6.869 -14.615 1.00 91.12 79 HIS A CA 1
ATOM 569 C C . HIS A 1 79 ? -3.717 5.927 -14.542 1.00 91.12 79 HIS A C 1
ATOM 571 O O . HIS A 1 79 ? -4.452 5.816 -15.519 1.00 91.12 79 HIS A O 1
ATOM 577 N N . LEU A 1 80 ? -3.941 5.263 -13.399 1.00 92.00 80 LEU A N 1
ATOM 578 C CA . LEU A 1 80 ? -5.142 4.465 -13.119 1.00 92.00 80 LEU A CA 1
ATOM 579 C C . LEU A 1 80 ? -6.023 5.124 -12.046 1.00 92.00 80 LEU A C 1
ATOM 581 O O . LEU A 1 80 ? -6.643 4.437 -11.239 1.00 92.00 80 LEU A O 1
ATOM 585 N N . ASN A 1 81 ? -6.045 6.460 -11.991 1.00 94.00 81 ASN A N 1
ATOM 586 C CA . ASN A 1 81 ? -6.856 7.254 -11.058 1.00 94.00 81 ASN A CA 1
ATOM 587 C C . ASN A 1 81 ? -6.661 6.900 -9.569 1.00 94.00 81 ASN A C 1
ATOM 589 O O . ASN A 1 81 ? -7.528 7.199 -8.752 1.00 94.00 81 ASN A O 1
ATOM 593 N N . ARG A 1 82 ? -5.524 6.285 -9.202 1.00 94.44 82 ARG A N 1
ATOM 594 C CA . ARG A 1 82 ? -5.254 5.745 -7.852 1.00 94.44 82 ARG A CA 1
ATOM 595 C C . ARG A 1 82 ? -6.237 4.653 -7.407 1.00 94.44 82 ARG A C 1
ATOM 597 O O . ARG A 1 82 ? -6.429 4.446 -6.210 1.00 94.44 82 ARG A O 1
ATOM 604 N N . ALA A 1 83 ? -6.811 3.923 -8.364 1.00 96.31 83 ALA A N 1
ATOM 605 C CA . ALA A 1 83 ? -7.490 2.660 -8.101 1.00 96.31 83 ALA A CA 1
ATOM 606 C C . ALA A 1 83 ? -6.553 1.690 -7.355 1.00 96.31 83 ALA A C 1
ATOM 608 O O . ALA A 1 83 ? -5.326 1.821 -7.421 1.00 96.31 83 ALA A O 1
ATOM 609 N N . LEU A 1 84 ? -7.104 0.721 -6.627 1.00 97.75 84 LEU A N 1
ATOM 610 C CA . LEU A 1 84 ? -6.317 -0.139 -5.738 1.00 97.75 84 LEU A CA 1
ATOM 611 C C . LEU A 1 84 ? -6.508 -1.608 -6.068 1.00 97.75 84 LEU A C 1
ATOM 613 O O . LEU A 1 84 ? -7.628 -2.048 -6.295 1.00 97.75 84 LEU A O 1
ATOM 617 N N . VAL A 1 85 ? -5.418 -2.366 -6.036 1.00 97.88 85 VAL A N 1
ATOM 618 C CA . VAL A 1 85 ? -5.459 -3.827 -6.102 1.00 97.88 85 VAL A CA 1
ATOM 619 C C . VAL A 1 85 ? -5.739 -4.360 -4.700 1.00 97.88 85 VAL A C 1
ATOM 621 O O . VAL A 1 85 ? -5.033 -4.008 -3.750 1.00 97.88 85 VAL A O 1
ATOM 624 N N . VAL A 1 86 ? -6.763 -5.201 -4.576 1.00 97.62 86 VAL A N 1
ATOM 625 C CA . VAL A 1 86 ? -7.182 -5.886 -3.343 1.00 97.62 86 VAL A CA 1
ATOM 626 C C . VAL A 1 86 ? -7.499 -7.351 -3.653 1.00 97.62 86 VAL A C 1
ATOM 628 O O . VAL A 1 86 ? -7.738 -7.711 -4.804 1.00 97.62 86 VAL A O 1
ATOM 631 N N . GLU A 1 87 ? -7.524 -8.212 -2.639 1.00 97.25 87 GLU A N 1
ATOM 632 C CA . GLU A 1 87 ? -8.129 -9.544 -2.779 1.00 97.25 87 GLU A CA 1
ATOM 633 C C . GLU A 1 87 ? -9.651 -9.420 -2.953 1.00 97.25 87 GLU A C 1
ATOM 635 O O . GLU A 1 87 ? -10.283 -8.610 -2.269 1.00 97.25 87 GLU A O 1
ATOM 640 N N . ALA A 1 88 ? -10.262 -10.265 -3.789 1.00 96.38 88 ALA A N 1
ATOM 641 C CA . ALA A 1 88 ? -11.716 -10.301 -4.004 1.00 96.38 88 ALA A CA 1
ATOM 642 C C . ALA A 1 88 ? -12.508 -10.396 -2.684 1.00 96.38 88 ALA A C 1
ATOM 644 O O . ALA A 1 88 ? -13.496 -9.694 -2.489 1.00 96.38 88 ALA A O 1
ATOM 645 N N . GLN A 1 89 ? -12.007 -11.178 -1.719 1.00 96.19 89 GLN A N 1
ATOM 646 C CA . GLN A 1 89 ? -12.593 -11.290 -0.379 1.00 96.19 89 GLN A CA 1
ATOM 647 C C . GLN A 1 89 ? -12.679 -9.934 0.351 1.00 96.19 89 GLN A C 1
ATOM 649 O O . GLN A 1 89 ? -13.630 -9.689 1.090 1.00 96.19 89 GLN A O 1
ATOM 654 N N . ALA A 1 90 ? -11.702 -9.044 0.153 1.00 95.50 90 ALA A N 1
ATOM 655 C CA . ALA A 1 90 ? -11.708 -7.709 0.744 1.00 95.50 90 ALA A CA 1
ATOM 656 C C . ALA A 1 90 ? -12.720 -6.784 0.048 1.00 95.50 90 ALA A C 1
ATOM 658 O O . ALA A 1 90 ? -13.359 -5.979 0.725 1.00 95.50 90 ALA A O 1
ATOM 659 N N . ALA A 1 91 ? -12.890 -6.917 -1.274 1.00 96.06 91 ALA A N 1
ATOM 660 C CA . ALA A 1 91 ? -13.910 -6.192 -2.031 1.00 96.06 91 ALA A CA 1
ATOM 661 C C . ALA A 1 91 ? -15.326 -6.599 -1.607 1.00 96.06 91 ALA A C 1
ATOM 663 O O . ALA A 1 91 ? -16.114 -5.733 -1.224 1.00 96.06 91 ALA A O 1
ATOM 664 N N . GLU A 1 92 ? -15.601 -7.904 -1.549 1.00 95.69 92 GLU A N 1
ATOM 665 C CA . GLU A 1 92 ? -16.865 -8.465 -1.061 1.00 95.69 92 GLU A CA 1
ATOM 666 C C . GLU A 1 92 ? -17.153 -8.037 0.394 1.00 95.69 92 GLU A C 1
ATOM 668 O O . GLU A 1 92 ? -18.229 -7.518 0.691 1.00 95.69 92 GLU A O 1
ATOM 673 N N . ALA A 1 93 ? -16.180 -8.178 1.306 1.00 95.69 93 ALA A N 1
ATOM 674 C CA . ALA A 1 93 ? -16.366 -7.889 2.734 1.00 95.69 93 ALA A CA 1
ATOM 675 C C . ALA A 1 93 ? -16.590 -6.400 3.064 1.00 95.69 93 ALA A C 1
ATOM 677 O O . ALA A 1 93 ? -17.125 -6.087 4.130 1.00 95.69 93 ALA A O 1
ATOM 678 N N . TYR A 1 94 ? -16.166 -5.484 2.187 1.00 96.31 94 TYR A N 1
ATOM 679 C CA . TYR A 1 94 ? -16.318 -4.036 2.373 1.00 96.31 94 TYR A CA 1
ATOM 680 C C . TYR A 1 94 ? -17.291 -3.374 1.386 1.00 96.31 94 TYR A C 1
ATOM 682 O O . TYR A 1 94 ? -17.507 -2.167 1.502 1.00 96.31 94 TYR A O 1
ATOM 690 N N . GLY A 1 95 ? -17.890 -4.131 0.459 1.00 96.19 95 GLY A N 1
ATOM 691 C CA . GLY A 1 95 ? -18.790 -3.601 -0.571 1.00 96.19 95 GLY A CA 1
ATOM 692 C C . GLY A 1 95 ? -18.099 -2.601 -1.501 1.00 96.19 95 GLY A C 1
ATOM 693 O O . GLY A 1 95 ? -18.637 -1.525 -1.755 1.00 96.19 95 GLY A O 1
ATOM 694 N N . LEU A 1 96 ? -16.872 -2.912 -1.930 1.00 96.38 96 LEU A N 1
ATOM 695 C CA . LEU A 1 96 ? -16.056 -2.018 -2.756 1.00 96.38 96 LEU A CA 1
ATOM 696 C C . LEU A 1 96 ? -16.483 -2.074 -4.229 1.00 96.38 96 LEU A C 1
ATOM 698 O O . LEU A 1 96 ? -16.807 -3.136 -4.750 1.00 96.38 96 LEU A O 1
ATOM 702 N N . GLU A 1 97 ? -16.447 -0.928 -4.910 1.00 95.94 97 GLU A N 1
ATOM 703 C CA . GLU A 1 97 ? -16.751 -0.836 -6.341 1.00 95.94 97 GLU A CA 1
ATOM 704 C C . GLU A 1 97 ? -15.560 -1.334 -7.173 1.00 95.94 97 GLU A C 1
ATOM 706 O O . GLU A 1 97 ? -14.512 -0.681 -7.228 1.00 95.94 97 GLU A O 1
ATOM 711 N N . GLU A 1 98 ? -15.720 -2.499 -7.802 1.00 96.25 98 GLU A N 1
ATOM 712 C CA . GLU A 1 98 ? -14.739 -3.074 -8.726 1.00 96.25 98 GLU A CA 1
ATOM 713 C C . GLU A 1 98 ? -14.697 -2.321 -10.063 1.00 96.25 98 GLU A C 1
ATOM 715 O O . GLU A 1 98 ? -15.723 -1.928 -10.619 1.00 96.25 98 GLU A O 1
ATOM 720 N N . VAL A 1 99 ? -13.493 -2.162 -10.614 1.00 95.94 99 VAL A N 1
ATOM 721 C CA . VAL A 1 99 ? -13.234 -1.528 -11.910 1.00 95.94 99 VAL A CA 1
ATOM 722 C C . VAL A 1 99 ? -12.452 -2.468 -12.822 1.00 95.94 99 VAL A C 1
ATOM 724 O O . VAL A 1 99 ? -11.480 -3.107 -12.419 1.00 95.94 99 VAL A O 1
ATOM 727 N N . THR A 1 100 ? -12.858 -2.553 -14.088 1.00 94.25 100 THR A N 1
ATOM 728 C CA . THR A 1 100 ? -12.241 -3.464 -15.061 1.00 94.25 100 THR A CA 1
ATOM 729 C C . THR A 1 100 ? -10.932 -2.893 -15.609 1.00 94.25 100 THR A C 1
ATOM 731 O O . THR A 1 100 ? -10.910 -2.229 -16.645 1.00 94.25 100 THR A O 1
ATOM 734 N N . VAL A 1 101 ? -9.821 -3.166 -14.925 1.00 93.50 101 VAL A N 1
ATOM 735 C CA . VAL A 1 101 ? -8.467 -2.855 -15.404 1.00 93.50 101 VAL A CA 1
ATOM 736 C C . VAL A 1 101 ? -7.453 -3.879 -14.893 1.00 93.50 101 VAL A C 1
ATOM 738 O O . VAL A 1 101 ? -7.620 -4.444 -13.816 1.00 93.50 101 VAL A O 1
ATOM 741 N N . ILE A 1 102 ? -6.388 -4.104 -15.663 1.00 93.06 102 ILE A N 1
ATOM 742 C CA . ILE A 1 102 ? -5.211 -4.868 -15.234 1.00 93.06 102 ILE A CA 1
ATOM 743 C C . ILE A 1 102 ? -4.044 -3.875 -15.136 1.00 93.06 102 ILE A C 1
ATOM 745 O O . ILE A 1 102 ? -3.730 -3.229 -16.141 1.00 93.06 102 ILE A O 1
ATOM 749 N N . PRO A 1 103 ? -3.415 -3.700 -13.959 1.00 91.50 103 PRO A N 1
ATOM 750 C CA . PRO A 1 103 ? -2.300 -2.777 -13.801 1.00 91.50 103 PRO A CA 1
ATOM 751 C C . PRO A 1 103 ? -1.056 -3.285 -14.534 1.00 91.50 103 PRO A C 1
ATOM 753 O O . PRO A 1 103 ? -0.752 -4.476 -14.535 1.00 91.50 103 PRO A O 1
ATOM 756 N N . ALA A 1 104 ? -0.306 -2.358 -15.124 1.00 90.50 104 ALA A N 1
ATOM 757 C CA . ALA A 1 104 ? 0.979 -2.633 -15.752 1.00 90.50 104 ALA A CA 1
ATOM 758 C C . ALA A 1 104 ? 2.048 -1.656 -15.248 1.00 90.50 104 ALA A C 1
ATOM 760 O O . ALA A 1 104 ? 1.753 -0.523 -14.862 1.00 90.50 104 ALA A O 1
ATOM 761 N N . VAL A 1 105 ? 3.326 -2.040 -15.336 1.00 86.62 105 VAL A N 1
ATOM 762 C CA . VAL A 1 105 ? 4.446 -1.211 -14.841 1.00 86.62 105 VAL A CA 1
ATOM 763 C C . VAL A 1 105 ? 4.452 0.193 -15.469 1.00 86.62 105 VAL A C 1
ATOM 765 O O . VAL A 1 105 ? 4.790 1.162 -14.796 1.00 86.62 105 VAL A O 1
ATOM 768 N N . LYS A 1 106 ? 4.021 0.317 -16.735 1.00 84.12 106 LYS A N 1
ATOM 769 C CA . LYS A 1 106 ? 3.885 1.599 -17.456 1.00 84.12 106 LYS A CA 1
ATOM 770 C C . LYS A 1 106 ? 2.592 2.374 -17.152 1.00 84.12 106 LYS A C 1
ATOM 772 O O . LYS A 1 106 ? 2.542 3.562 -17.438 1.00 84.12 106 LYS A O 1
ATOM 777 N N . ALA A 1 107 ? 1.553 1.715 -16.642 1.00 79.50 107 ALA A N 1
ATOM 778 C CA . ALA A 1 107 ? 0.226 2.280 -16.397 1.00 79.50 107 ALA A CA 1
ATOM 779 C C . ALA A 1 107 ? -0.412 1.553 -15.200 1.00 79.50 107 ALA A C 1
ATOM 781 O O . ALA A 1 107 ? -1.025 0.498 -15.349 1.00 79.50 107 ALA A O 1
ATOM 782 N N . GLY A 1 108 ? -0.180 2.084 -13.999 1.00 77.44 108 GLY A N 1
ATOM 783 C CA . GLY A 1 108 ? -0.512 1.454 -12.715 1.00 77.44 108 GLY A CA 1
ATOM 784 C C . GLY A 1 108 ? 0.690 1.388 -11.769 1.00 77.44 108 GLY A C 1
ATOM 785 O O . GLY A 1 108 ? 0.544 1.632 -10.574 1.00 77.44 108 GLY A O 1
ATOM 786 N N . GLY A 1 109 ? 1.888 1.169 -12.316 1.00 88.25 109 GLY A N 1
ATOM 787 C CA . GLY A 1 109 ? 3.152 1.186 -11.576 1.00 88.25 109 GLY A CA 1
ATOM 788 C C . GLY A 1 109 ? 3.564 -0.182 -11.024 1.00 88.25 109 GLY A C 1
ATOM 789 O O . GLY A 1 109 ? 2.801 -1.151 -11.036 1.00 88.25 109 GLY A O 1
ATOM 790 N N . ALA A 1 110 ? 4.810 -0.273 -10.556 1.00 91.69 110 ALA A N 1
ATOM 791 C CA . ALA A 1 110 ? 5.425 -1.540 -10.160 1.00 91.69 110 ALA A CA 1
ATOM 792 C C . ALA A 1 110 ? 4.766 -2.194 -8.931 1.00 91.69 110 ALA A C 1
ATOM 794 O O . ALA A 1 110 ? 4.578 -3.406 -8.942 1.00 91.69 110 ALA A O 1
ATOM 795 N N . LEU A 1 111 ? 4.366 -1.415 -7.912 1.00 93.62 111 LEU A N 1
ATOM 796 C CA . LEU A 1 111 ? 3.684 -1.947 -6.721 1.00 93.62 111 LEU A CA 1
ATOM 797 C C . LEU A 1 111 ? 2.360 -2.628 -7.093 1.00 93.62 111 LEU A C 1
ATOM 799 O O . LEU A 1 111 ? 2.150 -3.783 -6.742 1.00 93.62 111 LEU A O 1
ATOM 803 N N . ALA A 1 112 ? 1.482 -1.927 -7.815 1.00 94.25 112 ALA A N 1
ATOM 804 C CA . ALA A 1 112 ? 0.178 -2.458 -8.200 1.00 94.25 112 ALA A CA 1
ATOM 805 C C . ALA A 1 112 ? 0.300 -3.672 -9.133 1.00 94.25 112 ALA A C 1
ATOM 807 O O . ALA A 1 112 ? -0.419 -4.648 -8.956 1.00 94.25 112 ALA A O 1
ATOM 808 N N . THR A 1 113 ? 1.252 -3.647 -10.074 1.00 94.81 113 THR A N 1
ATOM 809 C CA . THR A 1 113 ? 1.531 -4.806 -10.942 1.00 94.81 113 THR A CA 1
ATOM 810 C C . THR A 1 113 ? 1.986 -6.012 -10.113 1.00 94.81 113 THR A C 1
ATOM 812 O O . THR A 1 113 ? 1.423 -7.091 -10.247 1.00 94.81 113 THR A O 1
ATOM 815 N N . ALA A 1 114 ? 2.945 -5.826 -9.198 1.00 95.62 114 ALA A N 1
ATOM 816 C CA . ALA A 1 114 ? 3.439 -6.898 -8.334 1.00 95.62 114 ALA A CA 1
ATOM 817 C C . ALA A 1 114 ? 2.374 -7.417 -7.348 1.00 95.62 114 ALA A C 1
ATOM 819 O O . ALA A 1 114 ? 2.332 -8.611 -7.073 1.00 95.62 114 ALA A O 1
ATOM 820 N N . ALA A 1 115 ? 1.491 -6.552 -6.839 1.00 96.12 115 ALA A N 1
ATOM 821 C CA . ALA A 1 115 ? 0.367 -6.960 -5.996 1.00 96.12 115 ALA A CA 1
ATOM 822 C C . ALA A 1 115 ? -0.652 -7.795 -6.786 1.00 96.12 115 ALA A C 1
ATOM 824 O O . ALA A 1 115 ? -1.114 -8.819 -6.296 1.00 96.12 115 ALA A O 1
ATOM 825 N N . TYR A 1 116 ? -0.939 -7.405 -8.031 1.00 96.12 116 TYR A N 1
ATOM 826 C CA . TYR A 1 116 ? -1.812 -8.163 -8.929 1.00 96.12 116 TYR A CA 1
ATOM 827 C C . TYR A 1 116 ? -1.211 -9.528 -9.310 1.00 96.12 116 TYR A C 1
ATOM 829 O O . TYR A 1 116 ? -1.943 -10.503 -9.422 1.00 96.12 116 TYR A O 1
ATOM 837 N N . GLU A 1 117 ? 0.114 -9.630 -9.458 1.00 95.38 117 GLU A N 1
ATOM 838 C CA . GLU A 1 117 ? 0.810 -10.914 -9.657 1.00 95.38 117 GLU A CA 1
ATOM 839 C C . GLU A 1 117 ? 0.831 -11.808 -8.399 1.00 95.38 117 GLU A C 1
ATOM 841 O O . GLU A 1 117 ? 0.898 -13.029 -8.529 1.00 95.38 117 GLU A O 1
ATOM 846 N N . ALA A 1 118 ? 0.823 -11.223 -7.194 1.00 95.56 118 ALA A N 1
ATOM 847 C CA . ALA A 1 118 ? 1.047 -11.945 -5.935 1.00 95.56 118 ALA A CA 1
ATOM 848 C C . ALA A 1 118 ? -0.233 -12.347 -5.178 1.00 95.56 118 ALA A C 1
ATOM 850 O O . ALA A 1 118 ? -0.185 -13.256 -4.349 1.00 95.56 118 ALA A O 1
ATOM 851 N N . PHE A 1 119 ? -1.353 -11.662 -5.412 1.00 95.75 119 PHE A N 1
ATOM 852 C CA . PHE A 1 119 ? -2.638 -11.958 -4.768 1.00 95.75 119 PHE A CA 1
ATOM 853 C C . PHE A 1 119 ? -3.293 -13.211 -5.366 1.00 95.75 119 PHE A C 1
ATOM 855 O O . PHE A 1 119 ? -3.086 -13.554 -6.529 1.00 95.75 119 PHE A O 1
ATOM 862 N N . HIS A 1 120 ? -4.106 -13.905 -4.571 1.00 94.56 120 HIS A N 1
ATOM 863 C CA . HIS A 1 120 ? -4.743 -15.153 -4.983 1.00 94.56 120 HIS A CA 1
ATOM 864 C C . HIS A 1 120 ? -5.915 -14.923 -5.945 1.00 94.56 120 HIS A C 1
ATOM 866 O O . HIS A 1 120 ? -6.054 -15.637 -6.941 1.00 94.56 120 HIS A O 1
ATOM 872 N N . ARG A 1 121 ? -6.765 -13.931 -5.657 1.00 96.19 121 ARG A N 1
ATOM 873 C CA . ARG A 1 121 ? -7.864 -13.485 -6.524 1.00 96.19 121 ARG A CA 1
ATOM 874 C C . ARG A 1 121 ? -7.862 -11.951 -6.574 1.00 96.19 121 ARG A C 1
ATOM 876 O O . ARG A 1 121 ? -8.716 -11.329 -5.939 1.00 96.19 121 ARG A O 1
ATOM 883 N N . PRO A 1 122 ? -6.911 -11.334 -7.300 1.00 96.75 122 PRO A N 1
ATOM 884 C CA . PRO A 1 122 ? -6.809 -9.884 -7.395 1.00 96.75 122 PRO A CA 1
ATOM 885 C C . PRO A 1 122 ? -8.024 -9.286 -8.108 1.00 96.75 122 PRO A C 1
ATOM 887 O O . PRO A 1 122 ? -8.374 -9.687 -9.219 1.00 96.75 122 PRO A O 1
ATOM 890 N N . VAL A 1 123 ? -8.608 -8.261 -7.498 1.00 97.38 123 VAL A N 1
ATOM 891 C CA . VAL A 1 123 ? -9.550 -7.339 -8.141 1.00 97.38 123 VAL A CA 1
ATOM 892 C C . VAL A 1 123 ? -9.032 -5.914 -7.987 1.00 97.38 123 VAL A C 1
ATOM 894 O O . VAL A 1 123 ? -8.262 -5.612 -7.071 1.00 97.38 123 VAL A O 1
ATOM 897 N N . VAL A 1 124 ? -9.428 -5.030 -8.900 1.00 97.50 124 VAL A N 1
ATOM 898 C CA . VAL A 1 124 ? -9.093 -3.605 -8.819 1.00 97.50 124 VAL A CA 1
ATOM 899 C C . VAL A 1 124 ? -10.346 -2.841 -8.422 1.00 97.50 124 VAL A C 1
ATOM 901 O O . VAL A 1 124 ? -11.409 -3.085 -8.981 1.00 97.50 124 VAL A O 1
ATOM 904 N N . VAL A 1 125 ? -10.234 -1.926 -7.461 1.00 97.56 125 VAL A N 1
ATOM 905 C CA . VAL A 1 125 ? -11.357 -1.139 -6.928 1.00 97.56 125 VAL A CA 1
ATOM 906 C C . VAL A 1 125 ? -11.133 0.360 -7.103 1.00 97.56 125 VAL A C 1
ATOM 908 O O . VAL A 1 125 ? -10.000 0.839 -7.011 1.00 97.56 125 VAL A O 1
ATOM 911 N N . ALA A 1 126 ? -12.211 1.115 -7.327 1.00 96.00 126 ALA A N 1
ATOM 912 C CA . ALA A 1 126 ? -12.155 2.562 -7.560 1.00 96.00 126 ALA A CA 1
ATOM 913 C C . ALA A 1 126 ? -11.630 3.352 -6.346 1.00 96.00 126 ALA A C 1
ATOM 915 O O . ALA A 1 126 ? -10.932 4.354 -6.496 1.00 96.00 126 ALA A O 1
ATOM 916 N N . GLY A 1 127 ? -11.951 2.901 -5.132 1.00 95.50 127 GLY A N 1
ATOM 917 C CA . GLY A 1 127 ? -11.548 3.553 -3.891 1.00 95.50 127 GLY A CA 1
ATOM 918 C C . GLY A 1 127 ? -11.894 2.718 -2.663 1.00 95.50 127 GLY A C 1
ATOM 919 O O . GLY A 1 127 ? -12.691 1.786 -2.731 1.00 95.50 127 GLY A O 1
ATOM 920 N N . ILE A 1 128 ? -11.281 3.052 -1.525 1.00 96.81 128 ILE A N 1
ATOM 921 C CA . ILE A 1 128 ? -11.455 2.334 -0.257 1.00 96.81 128 ILE A CA 1
ATOM 922 C C . ILE A 1 128 ? -11.493 3.285 0.935 1.00 96.81 128 ILE A C 1
ATOM 924 O O . ILE A 1 128 ? -11.054 4.430 0.861 1.00 96.81 128 ILE A O 1
ATOM 928 N N . GLN A 1 129 ? -11.941 2.752 2.071 1.00 96.56 129 GLN A N 1
ATOM 929 C CA . GLN A 1 129 ? -11.794 3.369 3.384 1.00 96.56 129 GLN A CA 1
ATOM 930 C C . GLN A 1 129 ? -10.945 2.467 4.295 1.00 96.56 129 GLN A C 1
ATOM 932 O O . GL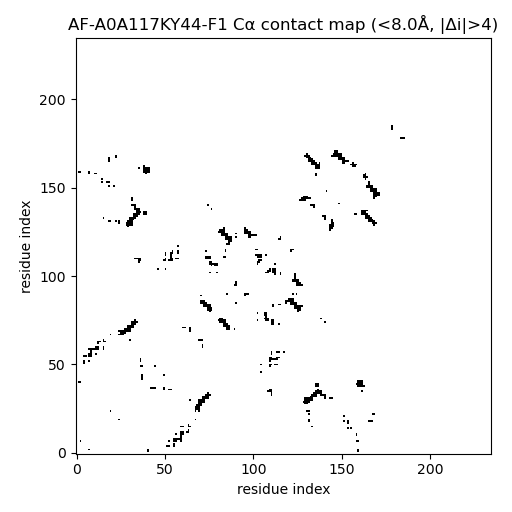N A 1 129 ? -11.462 1.589 4.997 1.00 96.56 129 GLN A O 1
ATOM 937 N N . ALA A 1 130 ? -9.632 2.686 4.283 1.00 97.06 130 ALA A N 1
ATOM 938 C CA . ALA A 1 130 ? -8.624 1.968 5.056 1.00 97.06 130 ALA A CA 1
ATOM 939 C C . ALA A 1 130 ? -8.497 2.462 6.507 1.00 97.06 130 ALA A C 1
ATOM 941 O O . ALA A 1 130 ? -8.958 3.549 6.866 1.00 97.06 130 ALA A O 1
ATOM 942 N N . HIS A 1 131 ? -7.874 1.634 7.349 1.00 97.62 131 HIS A N 1
ATOM 943 C CA . HIS A 1 131 ? -7.773 1.846 8.799 1.00 97.62 131 HIS A CA 1
ATOM 944 C C . HIS A 1 131 ? -6.371 2.260 9.246 1.00 97.62 131 HIS A C 1
ATOM 946 O O . HIS A 1 131 ? -6.230 2.995 10.223 1.00 97.62 131 HIS A O 1
ATOM 952 N N . ALA A 1 132 ? -5.360 1.812 8.513 1.00 97.44 132 ALA A N 1
ATOM 953 C CA . ALA A 1 132 ? -4.000 2.315 8.548 1.00 97.44 132 ALA A CA 1
ATOM 954 C C . ALA A 1 132 ? -3.483 2.413 7.113 1.00 97.44 132 ALA A C 1
ATOM 956 O O . ALA A 1 132 ? -4.067 1.827 6.196 1.00 97.44 132 ALA A O 1
ATOM 957 N N . GLY A 1 133 ? -2.397 3.151 6.924 1.00 97.06 133 GLY A N 1
ATOM 958 C CA . GLY A 1 133 ? -1.750 3.250 5.635 1.00 97.06 133 GLY A CA 1
ATOM 959 C C . GLY A 1 133 ? -0.271 3.591 5.714 1.00 97.06 133 GLY A C 1
ATOM 960 O O . GLY A 1 133 ? 0.177 4.260 6.649 1.00 97.06 133 GLY A O 1
ATOM 961 N N . LEU A 1 134 ? 0.459 3.123 4.706 1.00 97.19 134 LEU A N 1
ATOM 962 C CA . LEU A 1 134 ? 1.889 3.323 4.523 1.00 97.19 134 LEU A CA 1
ATOM 963 C C . LEU A 1 134 ? 2.147 3.941 3.145 1.00 97.19 134 LEU A C 1
ATOM 965 O O . LEU A 1 134 ? 1.676 3.434 2.132 1.00 97.19 134 LEU A O 1
ATOM 969 N N . ASP A 1 135 ? 2.879 5.043 3.100 1.00 96.88 135 ASP A N 1
ATOM 970 C CA . ASP A 1 135 ? 3.245 5.738 1.871 1.00 96.88 135 ASP A CA 1
ATOM 971 C C . ASP A 1 135 ? 4.770 5.779 1.754 1.00 96.88 135 ASP A C 1
ATOM 973 O O . ASP A 1 135 ? 5.459 6.352 2.603 1.00 96.88 135 ASP A O 1
ATOM 977 N N . ILE A 1 136 ? 5.290 5.126 0.717 1.00 94.81 136 ILE A N 1
ATOM 978 C CA . ILE A 1 136 ? 6.716 4.974 0.438 1.00 94.81 136 ILE A CA 1
ATOM 979 C C . ILE A 1 136 ? 7.053 5.849 -0.775 1.00 94.81 136 ILE A C 1
ATOM 981 O O . ILE A 1 136 ? 6.740 5.504 -1.915 1.00 94.81 136 ILE A O 1
ATOM 985 N N . GLY A 1 137 ? 7.701 6.990 -0.541 1.00 91.25 137 GLY A N 1
ATOM 986 C CA . GLY A 1 137 ? 8.065 7.943 -1.595 1.00 91.25 137 GLY A CA 1
ATOM 987 C C . GLY A 1 137 ? 7.024 9.035 -1.855 1.00 91.25 137 GLY A C 1
ATOM 988 O O . GLY A 1 137 ? 7.029 9.626 -2.928 1.00 91.25 137 GLY A O 1
ATOM 989 N N . GLY A 1 138 ? 6.134 9.317 -0.896 1.00 91.75 138 GLY A N 1
ATOM 990 C CA . GLY A 1 138 ? 5.234 10.478 -0.957 1.00 91.75 138 GLY A CA 1
ATOM 991 C C . GLY A 1 138 ? 4.184 10.405 -2.069 1.00 91.75 138 GLY A C 1
ATOM 992 O O . GLY A 1 138 ? 3.818 11.424 -2.652 1.00 91.75 138 GLY A O 1
ATOM 993 N N . THR A 1 139 ? 3.699 9.202 -2.373 1.00 90.81 139 THR A N 1
ATOM 994 C CA . THR A 1 139 ? 2.675 8.957 -3.392 1.00 90.81 139 THR A CA 1
ATOM 995 C C . THR A 1 139 ? 1.310 9.545 -3.043 1.00 90.81 139 THR A C 1
ATOM 997 O O . THR A 1 139 ? 0.508 9.706 -3.958 1.00 90.81 139 THR A O 1
ATOM 1000 N N . LEU A 1 140 ? 1.060 9.922 -1.783 1.00 94.50 140 LEU A N 1
ATOM 1001 C CA . LEU A 1 140 ? -0.201 10.422 -1.225 1.00 94.50 140 LEU A CA 1
ATOM 1002 C C . LEU A 1 140 ? -1.305 9.356 -1.184 1.00 94.50 140 LEU A C 1
ATOM 1004 O O . LEU A 1 140 ? -2.044 9.179 -2.146 1.00 94.50 140 LEU A O 1
ATOM 1008 N N . ILE A 1 141 ? -1.459 8.723 -0.016 1.00 96.69 141 ILE A N 1
ATOM 1009 C CA . ILE A 1 141 ? -2.507 7.724 0.292 1.00 96.69 141 ILE A CA 1
ATOM 1010 C C . ILE A 1 141 ? -3.730 8.305 1.033 1.00 96.69 141 ILE A C 1
ATOM 1012 O O . ILE A 1 141 ? -4.651 7.580 1.408 1.00 96.69 141 ILE A O 1
ATOM 1016 N N . GLY A 1 142 ? -3.721 9.609 1.334 1.00 96.25 142 GLY A N 1
ATOM 1017 C CA . GLY A 1 142 ? -4.640 10.226 2.302 1.00 96.25 142 GLY A CA 1
ATOM 1018 C C . GLY A 1 142 ? -6.126 10.136 1.935 1.00 96.25 142 GLY A C 1
ATOM 1019 O O . GLY A 1 142 ? -6.963 10.042 2.827 1.00 96.25 142 GLY A O 1
ATOM 1020 N N . MET A 1 143 ? -6.449 10.097 0.639 1.00 96.25 143 MET A N 1
ATOM 1021 C CA . MET A 1 143 ? -7.815 9.924 0.125 1.00 96.25 143 MET A CA 1
ATOM 1022 C C . MET A 1 143 ? -8.411 8.539 0.421 1.00 96.25 143 MET A C 1
ATOM 1024 O O . MET A 1 143 ? -9.626 8.377 0.376 1.00 96.25 143 MET A O 1
ATOM 1028 N N . HIS A 1 144 ? -7.570 7.550 0.734 1.00 97.50 144 HIS A N 1
ATOM 1029 C CA . HIS A 1 144 ? -7.982 6.181 1.038 1.00 97.50 144 HIS A CA 1
ATOM 1030 C C . HIS A 1 144 ? -8.138 5.923 2.544 1.00 97.50 144 HIS A C 1
ATOM 1032 O O . HIS A 1 144 ? -8.536 4.829 2.938 1.00 97.50 144 HIS A O 1
ATOM 1038 N N . LEU A 1 145 ? -7.810 6.889 3.410 1.00 97.25 145 LEU A N 1
ATOM 1039 C CA . LEU A 1 145 ? -7.884 6.737 4.865 1.00 97.25 145 LEU A CA 1
ATOM 1040 C C . LEU A 1 145 ? -9.235 7.206 5.415 1.00 97.2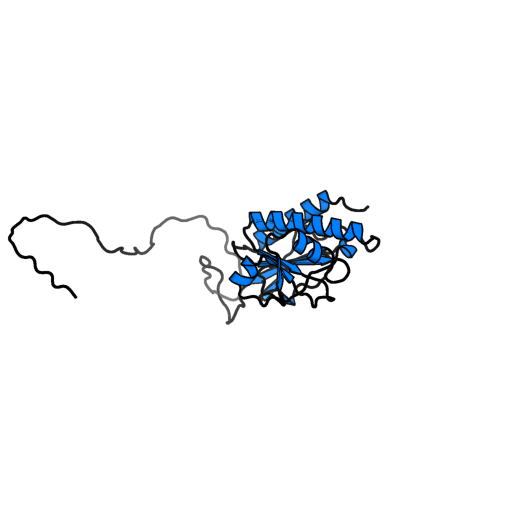5 145 LEU A C 1
ATOM 1042 O O . LEU A 1 145 ? -9.752 8.256 5.038 1.00 97.25 145 LEU A O 1
ATOM 1046 N N . ARG A 1 146 ? -9.785 6.464 6.383 1.00 96.56 146 ARG A N 1
ATOM 1047 C CA . ARG A 1 146 ? -10.967 6.908 7.142 1.00 96.56 146 ARG A CA 1
ATOM 1048 C C . ARG A 1 146 ? -10.683 8.197 7.925 1.00 96.56 146 ARG A C 1
ATOM 1050 O O . ARG A 1 146 ? -9.619 8.312 8.541 1.00 96.56 146 ARG A O 1
ATOM 1057 N N . PRO A 1 147 ? -11.652 9.125 8.023 1.00 94.75 147 PRO A N 1
ATOM 1058 C CA . PRO A 1 147 ? -11.581 10.187 9.015 1.00 94.75 147 PRO A CA 1
ATOM 1059 C C . PRO A 1 147 ? -11.665 9.572 10.428 1.00 94.75 147 PRO A C 1
ATOM 1061 O O . PRO A 1 147 ? -12.519 8.730 10.692 1.00 94.75 147 PRO A O 1
ATOM 1064 N N . VAL A 1 148 ? -10.821 9.944 11.388 1.00 96.06 148 VAL A N 1
ATOM 1065 C CA . VAL A 1 148 ? -9.725 10.926 11.343 1.00 96.06 148 VAL A CA 1
ATOM 1066 C C . VAL A 1 148 ? -8.386 10.208 11.154 1.00 96.06 148 VAL A C 1
ATOM 1068 O O . VAL A 1 148 ? -8.005 9.391 11.996 1.00 96.06 148 VAL A O 1
ATOM 1071 N N . ALA A 1 149 ? -7.646 10.556 10.098 1.00 96.56 149 ALA A N 1
ATOM 1072 C CA . ALA A 1 149 ? -6.267 10.115 9.907 1.00 96.56 149 ALA A CA 1
ATOM 1073 C C . ALA A 1 149 ? -5.327 10.794 10.920 1.00 96.56 149 ALA A C 1
ATOM 1075 O O . ALA A 1 149 ? -5.417 11.995 11.176 1.00 96.56 149 ALA A O 1
ATOM 1076 N N . VAL A 1 150 ? -4.420 10.014 11.503 1.00 96.19 150 VAL A N 1
ATOM 1077 C CA . VAL A 1 150 ? -3.433 10.431 12.504 1.00 96.19 150 VAL A CA 1
ATOM 1078 C C . VAL A 1 150 ? -2.064 9.909 12.060 1.00 96.19 150 VAL A C 1
ATOM 1080 O O . VAL A 1 150 ? -1.907 8.690 11.942 1.00 96.19 150 VAL A O 1
ATOM 1083 N N . PRO A 1 151 ? -1.071 10.782 11.810 1.00 95.81 151 PRO A N 1
ATOM 1084 C CA . PRO A 1 151 ? 0.257 10.344 11.401 1.00 95.81 151 PRO A CA 1
ATOM 1085 C C . PRO A 1 151 ? 0.934 9.554 12.525 1.00 95.81 151 PRO A C 1
ATOM 1087 O O . PRO A 1 151 ? 0.893 9.947 13.693 1.00 95.81 151 PRO A O 1
ATOM 1090 N N . VAL A 1 152 ? 1.577 8.452 12.155 1.00 95.44 152 VAL A N 1
ATOM 1091 C CA . VAL A 1 152 ? 2.386 7.611 13.038 1.00 95.44 152 VAL A CA 1
ATOM 1092 C C . VAL A 1 152 ? 3.856 7.955 12.805 1.00 95.44 152 VAL A C 1
ATOM 1094 O O . VAL A 1 152 ? 4.286 8.177 11.672 1.00 95.44 152 VAL A O 1
ATOM 1097 N N . ARG A 1 153 ? 4.633 8.053 13.886 1.00 93.00 153 ARG A N 1
ATOM 1098 C CA . ARG A 1 153 ? 6.085 8.235 13.822 1.00 93.00 153 ARG A CA 1
ATOM 1099 C C . ARG A 1 153 ? 6.729 6.881 14.064 1.00 93.00 153 ARG A C 1
ATOM 1101 O O . ARG A 1 153 ? 6.760 6.440 15.205 1.00 93.00 153 ARG A O 1
ATOM 1108 N N . LEU A 1 154 ? 7.164 6.256 12.976 1.00 92.62 154 LEU A N 1
ATOM 1109 C CA . LEU A 1 154 ? 7.914 5.007 13.003 1.00 92.62 154 LEU A CA 1
ATOM 1110 C C . LEU A 1 154 ? 9.396 5.274 13.308 1.00 92.62 154 LEU A C 1
ATOM 1112 O O . LEU A 1 154 ? 9.887 6.389 13.083 1.00 92.62 154 LEU A O 1
ATOM 1116 N N . GLU A 1 155 ? 10.106 4.259 13.792 1.00 90.88 155 GLU A N 1
ATOM 1117 C CA . GLU A 1 155 ? 11.557 4.299 14.002 1.00 90.88 155 GLU A CA 1
ATOM 1118 C C . GLU A 1 155 ? 12.303 4.473 12.670 1.00 90.88 155 GLU A C 1
ATOM 1120 O O . GLU A 1 155 ? 13.179 5.338 12.532 1.00 90.88 155 GLU A O 1
ATOM 1125 N N . VAL A 1 156 ? 11.901 3.700 11.656 1.00 90.94 156 VAL A N 1
ATOM 1126 C CA . VAL A 1 156 ? 12.416 3.798 10.286 1.00 90.94 156 VAL A CA 1
ATOM 1127 C C . VAL A 1 156 ? 11.740 4.965 9.561 1.00 90.94 156 VAL A C 1
ATOM 1129 O O . VAL A 1 156 ? 10.517 5.069 9.511 1.00 90.94 156 VAL A O 1
ATOM 1132 N N . LYS A 1 157 ? 12.542 5.855 8.965 1.00 92.31 157 LYS A N 1
ATOM 1133 C CA . LYS A 1 157 ? 12.062 7.077 8.281 1.00 92.31 157 LYS A CA 1
ATOM 1134 C C . LYS A 1 157 ? 12.144 7.016 6.757 1.00 92.31 157 LYS A C 1
ATOM 1136 O O . LYS A 1 157 ? 11.544 7.851 6.083 1.00 92.31 157 LYS A O 1
ATOM 1141 N N . THR A 1 158 ? 12.906 6.068 6.223 1.00 91.94 158 THR A N 1
ATOM 1142 C CA . THR A 1 158 ? 13.198 5.935 4.792 1.00 91.94 158 THR A CA 1
ATOM 1143 C C . THR A 1 158 ? 13.381 4.469 4.421 1.00 91.94 158 THR A C 1
ATOM 1145 O O . THR A 1 158 ? 13.944 3.713 5.210 1.00 91.94 158 THR A O 1
ATOM 1148 N N . ILE A 1 159 ? 12.965 4.087 3.214 1.00 89.75 159 ILE A N 1
ATOM 1149 C CA . ILE A 1 159 ? 13.227 2.765 2.626 1.00 89.75 159 ILE A CA 1
ATOM 1150 C C . ILE A 1 159 ? 14.007 2.997 1.331 1.00 89.75 159 ILE A C 1
ATOM 1152 O O . ILE A 1 159 ? 13.498 3.613 0.392 1.00 89.75 159 ILE A O 1
ATOM 1156 N N . GLY A 1 160 ? 15.274 2.581 1.304 1.00 88.06 160 GLY A N 1
ATOM 1157 C CA . GLY A 1 160 ? 16.225 3.098 0.316 1.00 88.06 160 GLY A CA 1
ATOM 1158 C C . GLY A 1 160 ? 16.324 4.626 0.414 1.00 88.06 160 GLY A C 1
ATOM 1159 O O . GLY A 1 160 ? 16.541 5.162 1.501 1.00 88.06 160 GLY A O 1
ATOM 1160 N N . ALA A 1 161 ? 16.131 5.327 -0.705 1.00 88.06 161 ALA A N 1
ATOM 1161 C CA . ALA A 1 161 ? 16.044 6.790 -0.741 1.00 88.06 161 ALA A CA 1
ATOM 1162 C C . ALA A 1 161 ? 14.612 7.348 -0.554 1.00 88.06 161 ALA A C 1
ATOM 1164 O O . ALA A 1 161 ? 14.453 8.555 -0.367 1.00 88.06 161 ALA A O 1
ATOM 1165 N N . ALA A 1 162 ? 13.572 6.505 -0.546 1.00 91.12 162 ALA A N 1
ATOM 1166 C CA . ALA A 1 162 ? 12.189 6.959 -0.410 1.00 91.12 162 ALA A CA 1
ATOM 1167 C C . ALA A 1 162 ? 11.855 7.368 1.029 1.00 91.12 162 ALA A C 1
ATOM 1169 O O . ALA A 1 162 ? 12.075 6.597 1.964 1.00 91.12 162 ALA A O 1
ATOM 1170 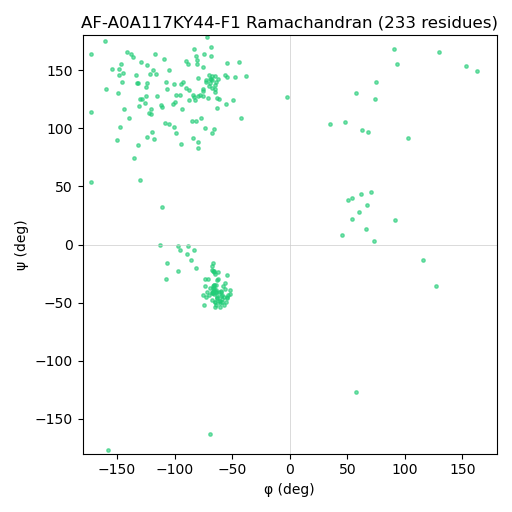N N . VAL A 1 163 ? 11.235 8.539 1.203 1.00 93.62 163 VAL A N 1
ATOM 1171 C CA . VAL A 1 163 ? 10.663 8.971 2.490 1.00 93.62 163 VAL A CA 1
ATOM 1172 C C . VAL A 1 163 ? 9.463 8.102 2.853 1.00 93.62 163 VAL A C 1
ATOM 1174 O O . VAL A 1 163 ? 8.593 7.857 2.018 1.00 93.62 163 VAL A O 1
ATOM 1177 N N . LEU A 1 164 ? 9.405 7.673 4.112 1.00 95.38 164 LEU A N 1
ATOM 1178 C CA . LEU A 1 164 ? 8.312 6.882 4.657 1.00 95.38 164 LEU A CA 1
ATOM 1179 C C . LEU A 1 164 ? 7.324 7.766 5.427 1.00 95.38 164 LEU A C 1
ATOM 1181 O O . LEU A 1 164 ? 7.709 8.509 6.333 1.00 95.38 164 LEU A O 1
ATOM 1185 N N . ILE A 1 165 ? 6.038 7.655 5.103 1.00 96.50 165 ILE A N 1
ATOM 1186 C CA . ILE A 1 165 ? 4.950 8.315 5.829 1.00 96.50 165 ILE A CA 1
ATOM 1187 C C . ILE A 1 165 ? 3.943 7.244 6.241 1.00 96.50 165 ILE A C 1
ATOM 1189 O O . ILE A 1 165 ? 3.389 6.541 5.404 1.00 96.50 165 ILE A O 1
ATOM 1193 N N . ALA A 1 166 ? 3.687 7.129 7.540 1.00 97.12 166 ALA A N 1
ATOM 1194 C CA . ALA A 1 166 ? 2.727 6.180 8.085 1.00 97.12 166 ALA A CA 1
ATOM 1195 C C . ALA A 1 166 ? 1.565 6.912 8.758 1.00 97.12 166 ALA A C 1
ATOM 1197 O O . ALA A 1 166 ? 1.742 7.974 9.362 1.00 97.12 166 ALA A O 1
ATOM 1198 N N . ALA A 1 167 ? 0.368 6.338 8.684 1.00 97.19 167 ALA A N 1
ATOM 1199 C CA . ALA A 1 167 ? -0.813 6.864 9.350 1.00 97.19 167 ALA A CA 1
ATOM 1200 C C . ALA A 1 167 ? -1.722 5.740 9.847 1.00 97.19 167 ALA A C 1
ATOM 1202 O O . ALA A 1 167 ? -1.871 4.700 9.211 1.00 97.19 167 ALA A O 1
ATOM 1203 N N . ARG A 1 168 ? -2.395 5.991 10.967 1.00 96.69 168 ARG A N 1
ATOM 1204 C CA . ARG A 1 168 ? -3.521 5.191 11.459 1.00 96.69 168 ARG A CA 1
ATOM 1205 C C . ARG A 1 168 ? -4.775 6.048 11.493 1.00 96.69 168 ARG A C 1
ATOM 1207 O O . ARG A 1 168 ? -4.693 7.272 11.469 1.00 96.69 168 ARG A O 1
ATOM 1214 N N . THR A 1 169 ? -5.936 5.429 11.597 1.00 96.44 169 THR A N 1
ATOM 1215 C CA . THR A 1 169 ? -7.212 6.143 11.720 1.00 96.44 169 THR A CA 1
ATOM 1216 C C . THR A 1 169 ? -7.785 5.988 13.124 1.00 96.44 169 THR A C 1
ATOM 1218 O O . THR A 1 169 ? -7.403 5.095 13.885 1.00 96.44 169 THR A O 1
ATOM 1221 N N . ARG A 1 170 ? -8.687 6.892 13.503 1.00 93.81 170 ARG A N 1
ATOM 1222 C CA . ARG A 1 170 ? -9.463 6.807 14.745 1.00 93.81 170 ARG A CA 1
ATOM 1223 C C . ARG A 1 170 ? -10.862 7.392 14.542 1.00 93.81 170 ARG A C 1
ATOM 1225 O O . ARG A 1 170 ? -11.005 8.278 13.700 1.00 93.81 170 ARG A O 1
ATOM 1232 N N . PRO A 1 171 ? -11.868 6.987 15.337 1.00 91.62 171 PRO A N 1
ATOM 1233 C CA . PRO A 1 171 ? -13.161 7.661 15.345 1.00 91.62 171 PRO A CA 1
ATOM 1234 C C . PRO A 1 171 ? -13.015 9.172 15.609 1.00 91.62 171 PRO A C 1
ATOM 1236 O O . PRO A 1 171 ? -12.147 9.569 16.401 1.00 91.62 171 PRO A O 1
ATOM 1239 N N . PRO A 1 172 ? -13.841 10.024 14.976 1.00 90.81 172 PRO A N 1
ATOM 1240 C CA . PRO A 1 172 ? -13.866 11.448 15.277 1.00 90.81 172 PRO A CA 1
ATOM 1241 C C . PRO A 1 172 ? -14.323 11.677 16.724 1.00 90.81 172 PRO A C 1
ATOM 1243 O O . PRO A 1 172 ? -15.246 11.022 17.207 1.00 90.81 172 PRO A O 1
ATOM 1246 N N . LEU A 1 173 ? -13.687 12.624 17.417 1.00 88.31 173 LEU A N 1
ATOM 1247 C CA . LEU A 1 173 ? -14.163 13.086 18.720 1.00 88.31 173 LEU A CA 1
ATOM 1248 C C . LEU A 1 173 ? -15.220 14.164 18.478 1.00 88.31 173 LEU A C 1
ATOM 1250 O O . LEU A 1 173 ? -14.882 15.271 18.067 1.00 88.31 173 LEU A O 1
ATOM 1254 N N . ILE A 1 174 ? -16.486 13.814 18.698 1.00 85.69 174 ILE A N 1
ATOM 1255 C CA . ILE A 1 174 ? -17.631 14.717 18.563 1.00 85.69 174 ILE A CA 1
ATOM 1256 C C . ILE A 1 174 ? -18.191 14.983 19.962 1.00 85.69 174 ILE A C 1
ATOM 1258 O O . ILE A 1 174 ? -18.617 14.053 20.644 1.00 85.69 174 ILE A O 1
ATOM 1262 N N . GLY A 1 175 ? -18.164 16.247 20.386 1.00 75.75 175 GLY A N 1
ATOM 1263 C CA . GLY A 1 175 ? -18.545 16.684 21.730 1.00 75.75 175 GLY A CA 1
ATOM 1264 C C . GLY A 1 175 ? -17.484 17.576 22.381 1.00 75.75 175 GLY A C 1
ATOM 1265 O O . GLY A 1 175 ? -16.352 17.664 21.903 1.00 75.75 175 GLY A O 1
ATOM 1266 N N . GLY A 1 176 ? -17.869 18.252 23.468 1.00 73.38 176 GLY A N 1
ATOM 1267 C CA . GLY A 1 176 ? -16.931 18.935 24.366 1.00 73.38 176 GLY A CA 1
ATOM 1268 C C . GLY A 1 176 ? -16.075 17.943 25.166 1.00 73.38 176 GLY A C 1
ATOM 1269 O O . GLY A 1 176 ? -15.978 16.779 24.804 1.00 73.38 176 GLY A O 1
ATOM 1270 N N . PHE A 1 177 ? -15.448 18.405 26.252 1.00 50.50 177 PHE A N 1
ATOM 1271 C CA . PHE A 1 177 ? -14.546 17.614 27.105 1.00 50.50 177 PHE A CA 1
ATOM 1272 C C . PHE A 1 177 ? -15.060 16.184 27.393 1.00 50.50 177 PHE A C 1
ATOM 1274 O O . PHE A 1 177 ? -16.000 16.001 28.165 1.00 50.50 177 PHE A O 1
ATOM 1281 N N . THR A 1 178 ? -14.409 15.177 26.800 1.00 54.22 178 THR A N 1
ATOM 1282 C CA . THR A 1 178 ? -14.737 13.751 26.972 1.00 54.22 178 THR A CA 1
ATOM 1283 C C . THR A 1 178 ? -13.567 13.040 27.667 1.00 54.22 178 THR A C 1
ATOM 1285 O O . THR A 1 178 ? -12.432 13.172 27.198 1.00 54.22 178 THR A O 1
ATOM 1288 N N . PRO A 1 179 ? -13.798 12.291 28.764 1.00 44.41 179 PRO A N 1
ATOM 1289 C CA . PRO A 1 179 ? -12.741 11.584 29.491 1.00 44.41 179 PRO A CA 1
ATOM 1290 C C . PRO A 1 179 ? -12.134 10.415 28.678 1.00 44.41 179 PRO A C 1
ATOM 1292 O O . PRO A 1 179 ? -12.728 9.966 27.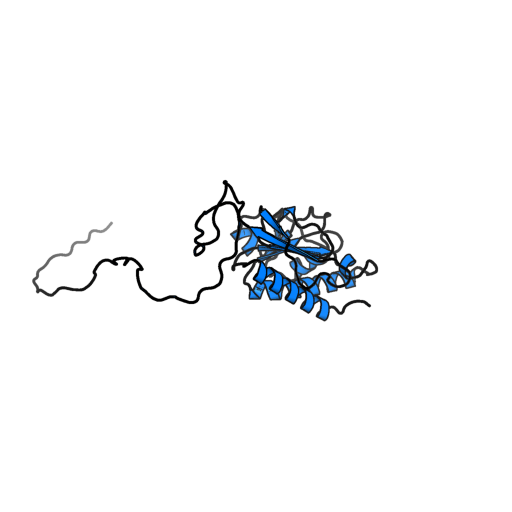694 1.00 44.41 179 PRO A O 1
ATOM 1295 N N . PRO A 1 180 ? -10.937 9.919 29.057 1.00 53.25 180 PRO A N 1
ATOM 1296 C CA . PRO A 1 180 ? -10.247 8.838 28.345 1.00 53.25 180 PRO A CA 1
ATOM 1297 C C . PRO A 1 180 ? -10.904 7.449 28.526 1.00 53.25 180 PRO A C 1
ATOM 1299 O O . PRO A 1 180 ? -11.911 7.304 29.212 1.00 53.25 180 PRO A O 1
ATOM 1302 N N . ARG A 1 181 ? -10.312 6.431 27.866 1.00 47.62 181 ARG A N 1
ATOM 1303 C CA . ARG A 1 181 ? -10.763 5.017 27.786 1.00 47.62 181 ARG A CA 1
ATOM 1304 C C . ARG A 1 181 ? -11.229 4.419 29.144 1.00 47.62 181 ARG A C 1
ATOM 1306 O O . ARG A 1 181 ? -10.758 4.872 30.190 1.00 47.62 181 ARG A O 1
ATOM 1313 N N . PRO A 1 182 ? -12.075 3.358 29.143 1.00 42.12 182 PRO A N 1
ATOM 1314 C CA . PRO A 1 182 ? -12.532 2.699 30.372 1.00 42.12 182 PRO A CA 1
ATOM 1315 C C . PRO A 1 182 ? -11.369 2.367 31.318 1.00 42.12 182 PRO A C 1
ATOM 1317 O O . PRO A 1 182 ? -10.412 1.716 30.906 1.00 42.12 182 PRO A O 1
ATOM 1320 N N . GLY A 1 183 ? -11.452 2.845 32.564 1.00 55.12 183 GLY A N 1
ATOM 1321 C CA . GLY A 1 183 ? -10.408 2.703 33.591 1.00 55.12 183 GLY A CA 1
ATOM 1322 C C . GLY A 1 183 ? -9.760 4.016 34.059 1.00 55.12 183 GLY A C 1
ATOM 1323 O O . GLY A 1 183 ? -9.109 4.022 35.097 1.00 55.12 183 GLY A O 1
ATOM 1324 N N . GLY A 1 184 ? -9.951 5.139 33.354 1.00 48.69 184 GLY A N 1
ATOM 1325 C CA . GLY A 1 184 ? -9.419 6.447 33.766 1.00 48.69 184 GLY A CA 1
ATOM 1326 C C . GLY A 1 184 ? -10.437 7.341 34.482 1.00 48.69 184 GLY A C 1
ATOM 1327 O O . GLY A 1 184 ? -11.171 8.070 33.818 1.00 48.69 184 GLY A O 1
ATOM 1328 N N . CYS A 1 185 ? -10.447 7.350 35.819 1.00 39.91 185 CYS A N 1
ATOM 1329 C CA . CYS A 1 185 ? -11.185 8.348 36.604 1.00 39.91 185 CYS A CA 1
ATOM 1330 C C . CYS A 1 185 ? -10.317 9.594 36.849 1.00 39.91 185 CYS A C 1
ATOM 1332 O O . CYS A 1 185 ? -9.166 9.469 37.265 1.00 39.91 185 CYS A O 1
ATOM 1334 N N . TRP A 1 186 ? -10.874 10.788 36.632 1.00 46.38 186 TRP A N 1
ATOM 1335 C CA . TRP A 1 186 ? -10.251 12.062 36.999 1.00 46.38 186 TRP A CA 1
ATOM 1336 C C . TRP A 1 186 ? -11.229 12.899 37.818 1.00 46.38 186 TRP A C 1
ATOM 1338 O O . TRP A 1 186 ? -12.335 13.190 37.364 1.00 46.38 186 TRP A O 1
ATOM 1348 N N . THR A 1 187 ? -10.808 13.327 39.005 1.00 41.81 187 THR A N 1
ATOM 1349 C CA . THR A 1 187 ? -11.520 14.328 39.800 1.00 41.81 187 THR A CA 1
ATOM 1350 C C . THR A 1 187 ? -11.163 15.728 39.300 1.00 41.81 187 THR A C 1
ATOM 1352 O O . THR A 1 187 ? -9.997 16.113 39.235 1.00 41.81 187 THR A O 1
ATOM 1355 N N . THR A 1 188 ? -12.167 16.520 38.928 1.00 38.19 188 THR A N 1
ATOM 1356 C CA . THR A 1 188 ? -11.960 17.896 38.460 1.00 38.19 188 THR A CA 1
ATOM 1357 C C . THR A 1 188 ? -11.862 18.863 39.638 1.00 38.19 188 THR A C 1
ATOM 1359 O O . THR A 1 188 ? -12.870 19.419 40.073 1.00 38.19 188 THR A O 1
ATOM 1362 N N . SER A 1 189 ? -10.647 19.111 40.127 1.00 35.97 189 SER A N 1
ATOM 1363 C CA . SER A 1 189 ? -10.353 20.206 41.059 1.00 35.97 189 SER A CA 1
ATOM 1364 C C . SER A 1 189 ? -9.326 21.172 40.456 1.00 35.97 189 SER A C 1
ATOM 1366 O O . SER A 1 189 ? -8.129 20.924 40.537 1.00 35.97 189 SER A O 1
ATOM 1368 N N . GLY A 1 190 ? -9.813 22.271 39.867 1.00 36.50 190 GLY A N 1
ATOM 1369 C CA . GLY A 1 190 ? -9.050 23.498 39.589 1.00 36.50 190 GLY A CA 1
ATOM 1370 C C . GLY A 1 190 ? -7.856 23.405 38.624 1.00 36.50 190 GLY A C 1
ATOM 1371 O O . GLY A 1 190 ? -6.751 23.109 39.051 1.00 36.50 190 GLY A O 1
ATOM 1372 N N . SER A 1 191 ? -8.074 23.780 37.355 1.00 38.94 191 SER A N 1
ATOM 1373 C CA . SER A 1 191 ? -7.125 24.449 36.425 1.00 38.94 191 SER A CA 1
ATOM 1374 C C . SER A 1 191 ? -5.656 23.986 36.274 1.00 38.94 191 SER A C 1
ATOM 1376 O O . SER A 1 191 ? -4.903 24.660 35.575 1.00 38.94 191 SER A O 1
ATOM 1378 N N . GLU A 1 192 ? -5.218 22.864 36.845 1.00 39.75 192 GLU A N 1
ATOM 1379 C CA . GLU A 1 192 ? -3.826 22.406 36.773 1.00 39.75 192 GLU A CA 1
ATOM 1380 C C . GLU A 1 192 ? -3.765 20.880 36.577 1.00 39.75 192 GLU A C 1
ATOM 1382 O O . GLU A 1 192 ? -4.082 20.096 37.471 1.00 39.75 192 GLU A O 1
ATOM 1387 N N . VAL A 1 193 ? -3.361 20.433 35.382 1.00 43.59 193 VAL A N 1
ATOM 1388 C CA . VAL A 1 193 ? -3.284 19.001 35.044 1.00 43.59 193 VAL A CA 1
ATOM 1389 C C . VAL A 1 193 ? -2.006 18.396 35.629 1.00 43.59 193 VAL A C 1
ATOM 1391 O O . VAL A 1 193 ? -0.988 18.259 34.950 1.00 43.59 193 VAL A O 1
ATOM 1394 N N . LYS A 1 194 ? -2.053 18.017 36.908 1.00 35.62 194 LYS A N 1
ATOM 1395 C CA . LYS A 1 194 ? -0.996 17.226 37.550 1.00 35.62 194 LYS A CA 1
ATOM 1396 C C . LYS A 1 194 ? -1.208 15.735 37.283 1.00 35.62 194 LYS A C 1
ATOM 1398 O O . LYS A 1 194 ? -2.279 15.190 37.534 1.00 35.62 194 LYS A O 1
ATOM 1403 N N . ARG A 1 195 ? -0.159 15.058 36.800 1.00 36.47 195 ARG A N 1
ATOM 1404 C CA . ARG A 1 195 ? -0.089 13.588 36.803 1.00 36.47 195 ARG A CA 1
ATOM 1405 C C . ARG A 1 195 ? -0.140 13.104 38.261 1.00 36.47 195 ARG A C 1
ATOM 1407 O O . ARG A 1 195 ? 0.713 13.547 39.031 1.00 36.47 195 ARG A O 1
ATOM 1414 N N . PRO A 1 196 ? -1.060 12.207 38.654 1.00 37.78 196 PRO A N 1
ATOM 1415 C CA . PRO A 1 196 ? -0.983 11.571 39.959 1.00 37.78 196 PRO A CA 1
ATOM 1416 C C . PRO A 1 196 ? 0.241 10.650 40.003 1.00 37.78 196 PRO A C 1
ATOM 1418 O O . PRO A 1 196 ? 0.607 10.028 39.001 1.00 37.78 196 PRO A O 1
ATOM 1421 N N . ALA A 1 197 ? 0.876 10.565 41.170 1.00 42.06 197 ALA A N 1
ATOM 1422 C CA . ALA A 1 197 ? 1.878 9.541 41.427 1.00 42.06 197 ALA A CA 1
ATOM 1423 C C . ALA A 1 197 ? 1.216 8.154 41.407 1.00 42.06 197 ALA A C 1
ATOM 1425 O O . ALA A 1 197 ? 0.071 7.997 41.831 1.00 42.06 197 ALA A O 1
ATOM 1426 N N . ILE A 1 198 ? 1.941 7.149 40.917 1.00 41.56 198 ILE A N 1
ATOM 1427 C CA . ILE A 1 198 ? 1.455 5.769 40.858 1.00 41.56 198 ILE A CA 1
ATOM 1428 C C . ILE A 1 198 ? 1.466 5.203 42.284 1.00 41.56 198 ILE A C 1
ATOM 1430 O O . ILE A 1 198 ? 2.517 4.821 42.793 1.00 41.56 198 ILE A O 1
ATOM 1434 N N . SER A 1 199 ? 0.306 5.166 42.936 1.00 34.44 199 SER A N 1
ATOM 1435 C CA . SER A 1 199 ? 0.110 4.497 44.224 1.00 34.44 199 SER A CA 1
ATOM 1436 C C . SER A 1 199 ? -0.240 3.014 44.006 1.00 34.44 199 SER A C 1
ATOM 1438 O O . SER A 1 199 ? -1.223 2.739 43.314 1.00 34.44 199 SER A O 1
ATOM 1440 N N . PRO A 1 200 ? 0.508 2.053 44.581 1.00 42.34 200 PRO A N 1
ATOM 1441 C CA . PRO A 1 200 ? 0.253 0.630 44.383 1.00 42.34 200 PRO A CA 1
ATOM 1442 C C . PRO A 1 200 ? -0.620 0.052 45.507 1.00 42.34 200 PRO A C 1
ATOM 1444 O O . PRO A 1 200 ? -0.093 -0.498 46.467 1.00 42.34 200 PRO A O 1
ATOM 1447 N N . VAL A 1 201 ? -1.950 0.140 45.390 1.00 36.06 201 VAL A N 1
ATOM 1448 C CA . VAL A 1 201 ? -2.864 -0.684 46.207 1.00 36.06 201 VAL A CA 1
ATOM 1449 C C . VAL A 1 201 ? -4.091 -1.082 45.383 1.00 36.06 201 VAL A C 1
ATOM 1451 O O . VAL A 1 201 ? -4.872 -0.226 44.974 1.00 36.06 201 VAL A O 1
ATOM 1454 N N . PHE A 1 202 ? -4.260 -2.384 45.158 1.00 28.38 202 PHE A N 1
ATOM 1455 C CA . PHE A 1 202 ? -5.527 -3.000 44.759 1.00 28.38 202 PHE A CA 1
ATOM 1456 C C . PHE A 1 202 ? -5.839 -4.080 45.801 1.00 28.38 202 PHE A C 1
ATOM 1458 O O . PHE A 1 202 ? -5.391 -5.217 45.689 1.00 28.38 202 PHE A O 1
ATOM 1465 N N . GLU A 1 203 ? -6.593 -3.696 46.826 1.00 30.09 203 GLU A N 1
ATOM 1466 C CA . GLU A 1 203 ? -7.236 -4.590 47.789 1.00 30.09 203 GLU A CA 1
ATOM 1467 C C . GLU A 1 203 ? -8.697 -4.141 47.925 1.00 30.09 203 GLU A C 1
ATOM 1469 O O . GLU A 1 203 ? -8.961 -2.941 47.984 1.00 30.09 203 GLU A O 1
ATOM 1474 N N . GLY A 1 204 ? -9.637 -5.089 47.994 1.00 28.58 204 GLY A N 1
ATOM 1475 C CA . GLY A 1 204 ? -11.023 -4.810 48.389 1.00 28.58 204 GLY A CA 1
ATOM 1476 C C . GLY A 1 204 ? -12.058 -4.737 47.261 1.00 28.58 204 GLY A C 1
ATOM 1477 O O . GLY A 1 204 ? -12.344 -3.682 46.703 1.00 28.58 204 GLY A O 1
ATOM 1478 N N . ASP A 1 205 ? -12.658 -5.896 47.000 1.00 30.75 205 ASP A N 1
ATOM 1479 C CA . ASP A 1 205 ? -14.046 -6.150 46.589 1.00 30.75 205 ASP A CA 1
ATOM 1480 C C . ASP A 1 205 ? -15.035 -4.972 46.462 1.00 30.75 205 ASP A C 1
ATOM 1482 O O . ASP A 1 205 ? -15.349 -4.306 47.446 1.00 30.75 205 ASP A O 1
ATOM 1486 N N . ALA A 1 206 ? -15.680 -4.866 45.287 1.00 29.97 206 ALA A N 1
ATOM 1487 C CA . ALA A 1 206 ? -17.125 -4.586 45.149 1.00 29.97 206 ALA A CA 1
ATOM 1488 C C . ALA A 1 206 ? -17.617 -4.699 43.684 1.00 29.97 206 ALA A C 1
ATOM 1490 O O . ALA A 1 206 ? -18.238 -3.777 43.150 1.00 29.97 206 ALA A O 1
ATOM 1491 N N . CYS A 1 207 ? -17.374 -5.823 42.995 1.00 28.42 207 CYS A N 1
ATOM 1492 C CA . CYS A 1 207 ? -18.046 -6.059 41.709 1.00 28.42 207 CYS A CA 1
ATOM 1493 C C . CYS A 1 207 ? -19.462 -6.602 41.960 1.00 28.42 207 CYS A C 1
ATOM 1495 O O . CYS A 1 207 ? -19.637 -7.750 42.368 1.00 28.42 207 CYS A O 1
ATOM 1497 N N . LEU A 1 208 ? -20.473 -5.752 41.751 1.00 33.41 208 LEU A N 1
ATOM 1498 C CA . LEU A 1 208 ? -21.887 -6.084 41.937 1.00 33.41 208 LEU A CA 1
ATOM 1499 C C . LEU A 1 208 ? -22.282 -7.312 41.104 1.00 33.41 208 LEU A C 1
ATOM 1501 O O . LEU A 1 208 ? -22.171 -7.315 39.878 1.00 33.41 208 LEU A O 1
ATOM 1505 N N . GLY A 1 209 ? -22.757 -8.353 41.789 1.00 27.12 209 GLY A N 1
ATOM 1506 C CA . GLY A 1 209 ? -23.044 -9.649 41.187 1.00 27.12 209 GLY A CA 1
ATOM 1507 C C . GLY A 1 209 ? -24.151 -9.596 40.134 1.00 27.12 209 GLY A C 1
ATOM 1508 O O . GLY A 1 209 ? -25.319 -9.354 40.445 1.00 27.12 209 GLY A O 1
ATOM 1509 N N . PHE A 1 210 ? -23.791 -9.926 38.896 1.00 25.64 210 PHE A N 1
ATOM 1510 C CA . PHE A 1 210 ? -24.737 -10.300 37.852 1.00 25.64 210 PHE A CA 1
ATOM 1511 C C . PHE A 1 210 ? -25.364 -11.649 38.235 1.00 25.64 210 PHE A C 1
ATOM 1513 O O . PHE A 1 210 ? -24.769 -12.703 38.008 1.00 25.64 210 PHE A O 1
ATOM 1520 N N . LYS A 1 211 ? -26.547 -11.634 38.867 1.00 27.36 211 LYS A N 1
ATOM 1521 C CA . LYS A 1 211 ? -27.287 -12.867 39.174 1.00 27.36 211 LYS A CA 1
ATOM 1522 C C . LYS A 1 211 ? -27.730 -13.541 37.873 1.00 27.36 211 LYS A C 1
ATOM 1524 O O . LYS A 1 211 ? -28.745 -13.165 37.285 1.00 27.36 211 LYS A O 1
ATOM 1529 N N . ALA A 1 212 ? -26.976 -14.555 37.455 1.00 31.42 212 ALA A N 1
ATOM 1530 C CA . ALA A 1 212 ? -27.477 -15.577 36.549 1.00 31.42 212 ALA A CA 1
ATOM 1531 C C . ALA A 1 212 ? -28.737 -16.219 37.159 1.00 31.42 212 ALA A C 1
ATOM 1533 O O . ALA A 1 212 ? -28.860 -16.321 38.381 1.00 31.42 212 ALA A O 1
ATOM 1534 N N . ARG A 1 213 ? -29.695 -16.597 36.309 1.00 31.83 213 ARG A N 1
ATOM 1535 C CA . ARG A 1 213 ? -30.927 -17.266 36.746 1.00 31.83 213 ARG A CA 1
ATOM 1536 C C . ARG A 1 213 ? -30.612 -18.704 37.158 1.00 31.83 213 ARG A C 1
ATOM 1538 O O . ARG A 1 213 ? -29.825 -19.361 36.483 1.00 31.83 213 ARG A O 1
ATOM 1545 N N . ASP A 1 214 ? -31.243 -19.164 38.234 1.00 29.30 214 ASP A N 1
ATOM 1546 C CA . ASP A 1 214 ? -31.128 -20.540 38.716 1.00 29.30 214 ASP A CA 1
ATOM 1547 C C . ASP A 1 214 ? -31.670 -21.546 37.690 1.00 29.30 214 ASP A C 1
ATOM 1549 O O . ASP A 1 214 ? -32.838 -21.482 37.304 1.00 29.30 214 ASP A O 1
ATOM 1553 N N . GLU A 1 215 ? -30.843 -22.526 37.328 1.00 34.84 215 GLU A N 1
ATOM 1554 C CA . GLU A 1 215 ? -31.272 -23.787 36.717 1.00 34.84 215 GLU A CA 1
ATOM 1555 C C . GLU A 1 215 ? -30.597 -24.965 37.436 1.00 34.84 215 GLU A C 1
ATOM 1557 O O . GLU A 1 215 ? -29.570 -25.473 36.992 1.00 34.84 215 GLU A O 1
ATOM 1562 N N . THR A 1 216 ? -31.196 -25.444 38.532 1.00 31.27 216 THR A N 1
ATOM 1563 C CA . THR A 1 216 ? -30.925 -26.792 39.070 1.00 31.27 216 THR A CA 1
ATOM 1564 C C . THR A 1 216 ? -32.153 -27.422 39.743 1.00 31.27 216 THR A C 1
ATOM 1566 O O . THR A 1 216 ? -32.473 -27.180 40.901 1.00 31.27 216 THR A O 1
ATOM 1569 N N . SER A 1 217 ? -32.797 -28.316 38.987 1.00 31.88 217 SER A N 1
ATOM 1570 C CA . SER A 1 217 ? -33.276 -29.643 39.421 1.00 31.88 217 SER A CA 1
ATOM 1571 C C . SER A 1 217 ? -34.076 -29.823 40.732 1.00 31.88 217 SER A C 1
ATOM 1573 O O . SER A 1 217 ? -33.502 -30.025 41.800 1.00 31.88 217 SER A O 1
ATOM 1575 N N . VAL A 1 218 ? -35.389 -30.036 40.578 1.00 34.44 218 VAL A N 1
ATOM 1576 C CA . VAL A 1 218 ? -36.220 -31.038 41.293 1.00 34.44 218 VAL A CA 1
ATOM 1577 C C . VAL A 1 218 ? -37.276 -31.499 40.267 1.00 34.44 218 VAL A C 1
ATOM 1579 O O . VAL A 1 218 ? -37.760 -30.662 39.516 1.00 34.44 218 VAL A O 1
ATOM 1582 N N . GLY A 1 219 ? -37.708 -32.751 40.107 1.00 29.38 219 GLY A N 1
ATOM 1583 C CA . GLY A 1 219 ? -37.452 -34.031 40.775 1.00 29.38 219 GLY A CA 1
ATOM 1584 C C . GLY A 1 219 ? -38.591 -35.001 40.384 1.00 29.38 219 GLY A C 1
ATOM 1585 O O . GLY A 1 219 ? -39.697 -34.554 40.097 1.00 29.38 219 GLY A O 1
ATOM 1586 N N . GLU A 1 220 ? -38.323 -36.305 40.306 1.00 32.47 220 GLU A N 1
ATOM 1587 C CA . GLU A 1 220 ? -39.222 -37.381 39.824 1.00 32.47 220 GLU A CA 1
ATOM 1588 C C . GLU A 1 220 ? -40.731 -37.308 40.173 1.00 32.47 220 GLU A C 1
ATOM 1590 O O . GLU A 1 220 ? -41.100 -37.074 41.322 1.00 32.47 220 GLU A O 1
ATOM 1595 N N . SER A 1 221 ? -41.604 -37.756 39.248 1.00 31.64 221 SER A N 1
ATOM 1596 C CA . SER A 1 221 ? -42.594 -38.824 39.556 1.00 31.64 221 SER A CA 1
ATOM 1597 C C . SER A 1 221 ? -43.414 -39.377 38.361 1.00 31.64 221 SER A C 1
ATOM 1599 O O . SER A 1 221 ? -44.294 -38.738 37.803 1.00 31.64 221 SER A O 1
ATOM 1601 N N . ARG A 1 222 ? -43.169 -40.659 38.050 1.00 32.31 222 ARG A N 1
ATOM 1602 C CA . ARG A 1 222 ? -44.140 -41.753 37.779 1.00 32.31 222 ARG A CA 1
ATOM 1603 C C . ARG A 1 222 ? -45.491 -41.476 37.052 1.00 32.31 222 ARG A C 1
ATOM 1605 O O . ARG A 1 222 ? -46.512 -41.301 37.705 1.00 32.31 222 ARG A O 1
ATOM 1612 N N . GLY A 1 223 ? -45.543 -41.854 35.766 1.00 29.55 223 GLY A N 1
ATOM 1613 C CA . GLY A 1 223 ? -46.270 -43.071 35.323 1.00 29.55 223 GLY A CA 1
ATOM 1614 C C . GLY A 1 223 ? -47.744 -43.007 34.845 1.00 29.55 223 GLY A C 1
ATOM 1615 O O . GLY A 1 223 ? -48.541 -42.205 35.314 1.00 29.55 223 GLY A O 1
ATOM 1616 N N . ARG A 1 224 ? -48.105 -44.010 34.008 1.00 34.03 224 ARG A N 1
ATOM 1617 C CA . ARG A 1 224 ? -49.384 -44.248 33.267 1.00 34.03 224 ARG A CA 1
ATOM 1618 C C . ARG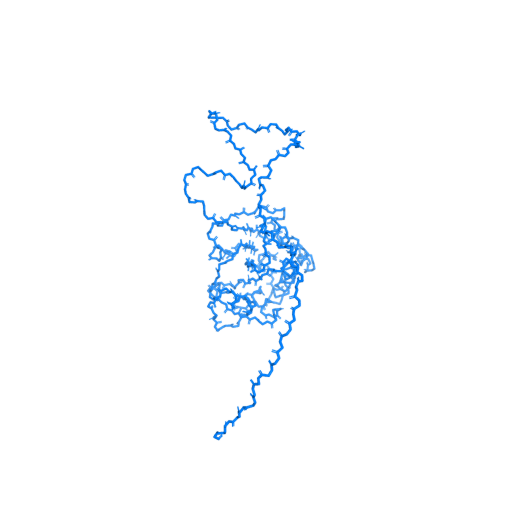 A 1 224 ? -49.566 -43.331 32.035 1.00 34.03 224 ARG A C 1
ATOM 1620 O O . ARG A 1 224 ? -49.242 -42.160 32.112 1.00 34.03 224 ARG A O 1
ATOM 1627 N N . GLY A 1 225 ? -50.083 -43.769 30.879 1.00 29.80 225 GLY A N 1
ATOM 1628 C CA . GLY A 1 225 ? -50.547 -45.093 30.416 1.00 29.80 225 GLY A CA 1
ATOM 1629 C C . GLY A 1 225 ? -51.630 -44.953 29.317 1.00 29.80 225 GLY A C 1
ATOM 1630 O O . GLY A 1 225 ? -52.351 -43.964 29.345 1.00 29.80 225 GLY A O 1
ATOM 1631 N N . ASN A 1 226 ? -51.781 -45.955 28.426 1.00 33.56 226 ASN A N 1
ATOM 1632 C CA . ASN A 1 226 ? -52.768 -46.075 27.312 1.00 33.56 226 ASN A CA 1
ATOM 1633 C C . ASN A 1 226 ? -52.520 -45.182 26.062 1.00 33.56 226 ASN A C 1
ATOM 1635 O O . ASN A 1 226 ? -52.159 -44.021 26.182 1.00 33.56 226 ASN A O 1
ATOM 1639 N N . HIS A 1 227 ? -52.447 -45.748 24.838 1.00 33.47 227 HIS A N 1
ATOM 1640 C CA . HIS A 1 227 ? -53.556 -46.081 23.896 1.00 33.47 227 HIS A CA 1
ATOM 1641 C C . HIS A 1 227 ? -54.395 -44.833 23.526 1.00 33.47 227 HIS A C 1
ATOM 1643 O O . HIS A 1 227 ? -54.836 -44.136 24.425 1.00 33.47 227 HIS A O 1
ATOM 1649 N N . THR A 1 228 ? -54.716 -44.470 22.276 1.00 35.78 228 THR A N 1
ATOM 1650 C CA . THR A 1 228 ? -54.596 -45.090 20.926 1.00 35.78 228 THR A CA 1
ATOM 1651 C C . THR A 1 228 ? -54.628 -43.935 19.875 1.00 35.78 228 THR A C 1
ATOM 1653 O O . THR A 1 228 ? -54.656 -42.784 20.291 1.00 35.78 228 THR A O 1
ATOM 1656 N N . SER A 1 229 ? -54.602 -44.053 18.535 1.00 37.88 229 SER A N 1
ATOM 1657 C CA . SER A 1 229 ? -54.717 -45.152 17.546 1.00 37.88 229 SER A CA 1
ATOM 1658 C C . SER A 1 229 ? -54.131 -44.710 16.180 1.00 37.88 229 SER A C 1
ATOM 1660 O O . SER A 1 229 ? -53.777 -43.550 15.999 1.00 37.88 229 SER A O 1
ATOM 1662 N N . LYS A 1 230 ? -54.057 -45.618 15.190 1.00 41.03 230 LYS A N 1
ATOM 1663 C CA . LYS A 1 230 ? -53.778 -45.290 13.774 1.00 41.03 230 LYS A CA 1
ATOM 1664 C C . LYS A 1 230 ? -54.959 -44.559 13.119 1.00 41.03 230 LYS A C 1
ATOM 1666 O O . LYS A 1 230 ? -56.088 -45.000 13.308 1.00 41.03 230 LYS A O 1
ATOM 1671 N N . GLN A 1 231 ? -54.681 -43.639 12.197 1.00 43.12 231 GLN A N 1
ATOM 1672 C CA . GLN A 1 231 ? -55.382 -43.554 10.908 1.00 43.12 231 GLN A CA 1
ATOM 1673 C C . GLN A 1 231 ? -54.524 -42.769 9.910 1.00 43.12 231 GLN A C 1
ATOM 1675 O O . GLN A 1 231 ? -53.965 -41.732 10.246 1.00 43.12 231 GLN A O 1
ATOM 1680 N N . GLY A 1 232 ? -54.395 -43.295 8.695 1.00 36.72 232 GLY A N 1
ATOM 1681 C CA . GLY A 1 232 ? -53.844 -42.572 7.554 1.00 36.72 232 GLY A CA 1
ATOM 1682 C C . GLY A 1 232 ? -54.912 -42.478 6.474 1.00 36.72 232 GLY A C 1
ATOM 1683 O O . GLY A 1 232 ? -55.744 -43.379 6.361 1.00 36.72 232 GLY A O 1
ATOM 1684 N N . VAL A 1 233 ? -54.867 -41.415 5.680 1.00 43.78 233 VAL A N 1
ATOM 1685 C CA . VAL A 1 233 ? -55.641 -41.268 4.443 1.00 43.78 233 VAL A CA 1
ATOM 1686 C C . VAL A 1 233 ? -54.676 -40.769 3.369 1.00 43.78 233 VAL A C 1
ATOM 1688 O O . VAL A 1 233 ? -53.776 -39.983 3.661 1.00 43.78 233 VAL A O 1
ATOM 1691 N N . ARG A 1 234 ? -54.817 -41.315 2.161 1.00 38.47 234 ARG A N 1
ATOM 1692 C CA . ARG A 1 234 ? -54.064 -40.928 0.964 1.00 38.47 234 ARG A CA 1
ATOM 1693 C C . ARG A 1 234 ? -54.814 -39.830 0.219 1.00 38.47 234 ARG A C 1
ATOM 1695 O O . ARG A 1 234 ? -56.042 -39.837 0.255 1.00 38.47 234 ARG A O 1
ATOM 1702 N N . GLU A 1 235 ? -54.084 -39.081 -0.595 1.00 41.47 235 GLU A N 1
ATOM 1703 C CA . GLU A 1 235 ? -54.437 -38.925 -2.014 1.00 41.47 235 GLU A CA 1
ATOM 1704 C C . GLU A 1 235 ? -53.270 -39.478 -2.849 1.00 41.47 235 GLU A C 1
ATOM 1706 O O . GLU A 1 235 ? -52.113 -39.344 -2.383 1.00 41.47 235 GLU A O 1
#

Foldseek 3Di:
DQDDLLRLLQVLLVQLLQQCVVQVPAAAAEEEEEADLCQLGVNDDDLVVQLSSLLSNLNSNCVNCVVRNYWYWYFFACLLPRWTKTAPVNCVVQVFAFDPDQADCVRRRNNRNNSSVPHPHITTGNAAAGFKYKYWQPRDPPRRHDPPKDWDDDPDQHNRNTGITIIGHDDDDDDPDDDDDPPDDDDDDDDDDDDDDDDDDDDDDDDPDPDDDDDDDDDDDDDDDDDDDDDDDDD

Secondary structure (DSSP, 8-state):
-PPPHHHHHHHHHHHHHHHHHHTTPPTTPEEEEEE-HHHHTTS---HHHHHHHHHHHHHHHHHHHHHTT-EEEEEPPGGGTT-EEEEHHHHHHHT--B-----BTTBB-HHHHHHHHHSSSEEEES---BSEEEEESS---GGGBPSSEEEE--S--EETTEEEEEEEE-----SSS---STT------SS--PPPP--------------PPP---------------------

pLDDT: mean 77.78, std 25.21, range [25.64, 97.94]

Solvent-accessible surface area (backbone atoms only — not comparable to full-atom values): 14057 Å² total; per-residue (Å²): 131,85,73,51,57,72,53,48,17,50,52,40,22,50,53,44,40,54,51,41,60,80,53,69,61,52,66,75,39,38,38,35,37,25,58,36,54,53,35,31,65,64,74,78,80,58,80,66,64,32,38,54,46,14,38,24,42,42,54,12,43,49,55,34,26,60,76,50,45,30,40,58,30,30,33,24,37,73,82,47,73,43,22,25,35,28,41,44,69,55,34,67,77,66,71,45,54,74,46,99,70,80,55,32,65,93,48,13,26,27,39,19,25,31,40,50,72,69,42,92,50,56,38,30,24,61,60,61,76,19,47,30,38,40,19,33,37,73,61,72,54,69,89,34,45,32,76,38,70,42,80,49,87,64,92,71,55,54,52,70,64,8,47,50,47,38,33,24,44,43,80,72,88,82,76,75,99,72,83,68,66,97,89,58,86,80,85,92,72,75,104,63,96,71,82,78,79,92,76,93,78,92,80,82,90,82,82,82,79,80,80,74,81,91,85,80,90,87,80,91,84,86,84,88,80,83,90,88,81,91,85,86,85,83,136

Mean predicted aligned error: 13.83 Å

Sequence (235 aa):
MEPGLKEITHQVAGVARELLEVAELRPGRILVVGCSTSEIAGHKIGTSSSLDMGRAVVEGLLKAASEAQVYLAAQCCEHLNRALVVEAQAAEAYGLEEVTVIPAVKAGGALATAAYEAFHRPVVVAGIQAHAGLDIGGTLIGMHLRPVAVPVRLEVKTIGAAVLIAARTRPPLIGGFTPPRPGGCWTTSGSEVKRPAISPVFEGDACLGFKARDETSVGESRGRGNHTSKQGVRE

Nearest PDB structures (foldseek):
  7z06-assembly1_C  TM=9.321E-01  e=6.001E-22  Staphylococcus aureus
  7z06-assembly1_D  TM=9.329E-01  e=2.518E-20  Staphylococcus aureus
  7z06-assembly1_E  TM=9.419E-01  e=1.238E-19  Staphylococcus aureus
  7z06-assembly1_B  TM=9.404E-01  e=1.488E-19  Staphylococcus aureus
  7z06-assembly1_F  TM=9.310E-01  e=1.788E-19  Staphylococcus aureus

Radius of gyration: 27.92 Å; Cα contacts (8 Å, |Δi|>4): 399; chains: 1; bounding box: 80×70×66 Å